Protein AF-X1SE37-F1 (afdb_monomer)

Secondary structure (DSSP, 8-state):
--HHHHHHHHHHHHHHHHHHHHTT--TTTHHHHHHHHHHHHHHHHHHHHHHHHHHHHHHHTTS------HHHHHHHHHHHHHHHTT-S--HHHHHHHHHHHHHHHHHHHHHHH--HHHHHHHHHHHHHHHHHHHHHHHHHHHHHHHHHHHHHHHHHHHHGGG-HHHHHHHHHHSTTTS-TTTHHHHHHHHHHHHTS---HHHHHHHHHHHH-GGGHHHHHHHHHHHT-

Mean predicted aligned error: 16.14 Å

Structure (mmCIF, N/CA/C/O backbone):
data_AF-X1SE37-F1
#
_entry.id   AF-X1SE37-F1
#
loop_
_atom_site.group_PDB
_atom_site.id
_atom_site.type_symbol
_atom_site.label_atom_id
_atom_site.label_alt_id
_atom_site.label_comp_id
_atom_site.label_asym_id
_atom_site.label_entity_id
_atom_site.label_seq_id
_atom_site.pdbx_PDB_ins_code
_atom_site.Cartn_x
_atom_site.Cartn_y
_atom_site.Cartn_z
_atom_site.occupancy
_atom_site.B_iso_or_equiv
_atom_site.auth_seq_id
_atom_site.auth_comp_id
_atom_site.auth_asym_id
_atom_site.auth_atom_id
_atom_site.pdbx_PDB_model_num
ATOM 1 N N . MET A 1 1 ? -24.150 7.051 52.494 1.00 57.19 1 MET A N 1
ATOM 2 C CA . MET A 1 1 ? -22.822 7.708 52.444 1.00 57.19 1 MET A CA 1
ATOM 3 C C . MET A 1 1 ? -22.196 7.607 53.819 1.00 57.19 1 MET A C 1
ATOM 5 O O . MET A 1 1 ? -22.865 7.946 54.786 1.00 57.19 1 MET A O 1
ATOM 9 N N . ASN A 1 2 ? -20.966 7.096 53.910 1.00 67.06 2 ASN A N 1
ATOM 10 C CA . ASN A 1 2 ? -20.279 6.906 55.187 1.00 67.06 2 ASN A CA 1
ATOM 11 C C . ASN A 1 2 ? -20.042 8.269 55.846 1.00 67.06 2 ASN A C 1
ATOM 13 O O . ASN A 1 2 ? -19.226 9.060 55.376 1.00 67.06 2 ASN A O 1
ATOM 17 N N . THR A 1 3 ? -20.755 8.521 56.942 1.00 74.50 3 THR A N 1
ATOM 18 C CA . THR A 1 3 ? -20.602 9.699 57.799 1.00 74.50 3 THR A CA 1
ATOM 19 C C . THR A 1 3 ? -19.143 10.016 58.166 1.00 74.50 3 THR A C 1
ATOM 21 O O . THR A 1 3 ? -18.810 11.198 58.102 1.00 74.50 3 THR A O 1
ATOM 24 N N . PRO A 1 4 ? -18.228 9.047 58.420 1.00 69.62 4 PRO A N 1
ATOM 25 C CA . PRO A 1 4 ? -16.823 9.373 58.694 1.00 69.62 4 PRO A CA 1
ATOM 26 C C . PRO A 1 4 ? -16.050 9.920 57.483 1.00 69.62 4 PRO A C 1
ATOM 28 O O . PRO A 1 4 ? -15.091 10.664 57.652 1.00 69.62 4 PRO A O 1
ATOM 31 N N . LEU A 1 5 ? -16.455 9.577 56.256 1.00 65.19 5 LEU A N 1
ATOM 32 C CA . LEU A 1 5 ? -15.767 10.015 55.037 1.00 65.19 5 LEU A CA 1
ATOM 33 C C . LEU A 1 5 ? -16.175 11.444 54.653 1.00 65.19 5 LEU A C 1
ATOM 35 O O . LEU A 1 5 ? -15.369 12.216 54.145 1.00 65.19 5 LEU A O 1
ATOM 39 N N . VAL A 1 6 ? -17.423 11.818 54.949 1.00 77.12 6 VAL A N 1
ATOM 40 C CA . VAL A 1 6 ? -17.919 13.189 54.765 1.00 77.12 6 VAL A CA 1
ATOM 41 C C . VAL A 1 6 ? -17.299 14.130 55.798 1.00 77.12 6 VAL A C 1
ATOM 43 O O . VAL A 1 6 ? -16.889 15.234 55.442 1.00 77.12 6 VAL A O 1
ATOM 46 N N . THR A 1 7 ? -17.160 13.696 57.055 1.00 71.88 7 THR A N 1
ATOM 47 C CA . THR A 1 7 ? -16.515 14.514 58.092 1.00 71.88 7 THR A CA 1
ATOM 48 C C . THR A 1 7 ? -15.020 14.698 57.829 1.00 71.88 7 THR A C 1
ATOM 50 O O . THR A 1 7 ? -14.525 15.810 58.005 1.00 71.88 7 THR A O 1
ATOM 53 N N . SER A 1 8 ? -14.309 13.682 57.320 1.00 67.56 8 SER A N 1
ATOM 54 C CA . SER A 1 8 ? -12.894 13.822 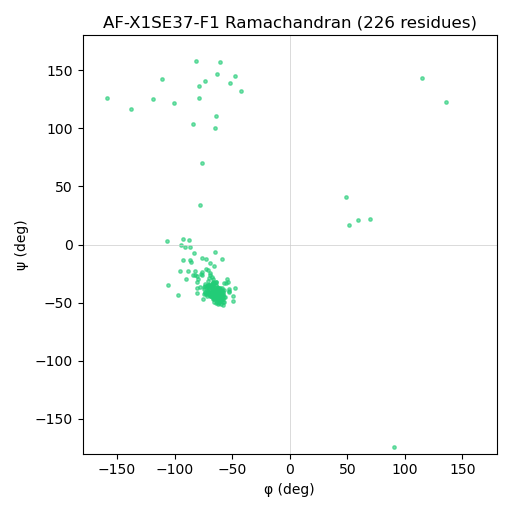56.940 1.00 67.56 8 SER A CA 1
ATOM 55 C C . SER A 1 8 ? -12.689 14.759 55.746 1.00 67.56 8 SER A C 1
ATOM 57 O O . SER A 1 8 ? -11.742 15.543 55.737 1.00 67.56 8 SER A O 1
ATOM 59 N N . LEU A 1 9 ? -13.587 14.720 54.754 1.00 76.25 9 LEU A N 1
ATOM 60 C CA . LEU A 1 9 ? -13.542 15.620 53.597 1.00 76.25 9 LEU A CA 1
ATOM 61 C C . LEU A 1 9 ? -13.794 17.071 54.010 1.00 76.25 9 LEU A C 1
ATOM 63 O O . LEU A 1 9 ? -13.062 17.956 53.580 1.00 76.25 9 LEU A O 1
ATOM 67 N N . MET A 1 10 ? -14.772 17.306 54.888 1.00 77.62 10 MET A N 1
ATOM 68 C CA . MET A 1 10 ? -15.083 18.644 55.400 1.00 77.62 10 MET A CA 1
ATOM 69 C C . MET A 1 10 ? -13.958 19.211 56.273 1.00 77.62 10 MET A C 1
ATOM 71 O O . MET A 1 10 ? -13.615 20.382 56.129 1.00 77.62 10 MET A O 1
ATOM 75 N N . LEU A 1 11 ? -13.327 18.386 57.117 1.00 74.38 11 LEU A N 1
ATOM 76 C CA . LEU A 1 11 ? -12.141 18.778 57.890 1.00 74.38 11 LEU A CA 1
ATOM 77 C C . LEU A 1 11 ? -10.938 19.089 56.986 1.00 74.38 11 LEU A C 1
ATOM 79 O O . LEU A 1 11 ? -10.235 20.068 57.227 1.00 74.38 11 LEU A O 1
ATOM 83 N N . GLY A 1 12 ? -10.729 18.309 55.920 1.00 69.38 12 GLY A N 1
ATOM 84 C CA . GLY A 1 12 ? -9.676 18.565 54.934 1.00 69.38 12 GLY A CA 1
ATOM 85 C C . GLY A 1 12 ? -9.891 19.865 54.154 1.00 69.38 12 GLY A C 1
ATOM 86 O O . GLY A 1 12 ? -8.957 20.643 53.970 1.00 69.38 12 GLY A O 1
ATOM 87 N N . LEU A 1 13 ? -11.134 20.143 53.753 1.00 77.12 13 LEU A N 1
ATOM 88 C CA . LEU A 1 13 ? -11.504 21.363 53.030 1.00 77.12 13 LEU A CA 1
ATOM 89 C C . LEU A 1 13 ? -11.403 22.601 53.934 1.00 77.12 13 LEU A C 1
ATOM 91 O O . LEU A 1 13 ? -10.861 23.625 53.519 1.00 77.12 13 LEU A O 1
ATOM 95 N N . ALA A 1 14 ? -11.831 22.482 55.194 1.00 75.00 14 ALA A N 1
ATOM 96 C CA . ALA A 1 14 ? -11.658 23.522 56.203 1.00 75.00 14 ALA A CA 1
ATOM 97 C C . ALA A 1 14 ? -10.171 23.809 56.472 1.00 75.00 14 ALA A C 1
ATOM 99 O O . ALA A 1 14 ? -9.772 24.971 56.471 1.00 75.00 14 ALA A O 1
ATOM 100 N N . GLY A 1 15 ? -9.337 22.771 56.615 1.00 72.75 15 GLY A N 1
ATOM 101 C CA . GLY A 1 15 ? -7.888 22.913 56.785 1.00 72.75 15 GLY A CA 1
ATOM 102 C C . GLY A 1 15 ? -7.204 23.579 55.587 1.00 72.75 15 GLY A C 1
ATOM 103 O O . GLY A 1 15 ? -6.348 24.440 55.770 1.00 72.75 15 GLY A O 1
ATOM 104 N N . PHE A 1 16 ? -7.629 23.253 54.364 1.00 69.50 16 PHE A N 1
ATOM 105 C CA . PHE A 1 16 ? -7.108 23.863 53.137 1.00 69.50 16 PHE A CA 1
ATOM 106 C C . PHE A 1 16 ? -7.453 25.356 53.020 1.00 69.50 16 PHE A C 1
ATOM 108 O O . PHE A 1 16 ? -6.614 26.161 52.610 1.00 69.50 16 PHE A O 1
ATOM 115 N N . ILE A 1 17 ? -8.667 25.749 53.419 1.00 73.06 17 ILE A N 1
ATOM 116 C CA . ILE A 1 17 ? -9.089 27.158 53.456 1.00 73.06 17 ILE A CA 1
ATOM 117 C C . ILE A 1 17 ? -8.310 27.924 54.532 1.00 73.06 17 ILE A C 1
ATOM 119 O O . ILE A 1 17 ? -7.828 29.025 54.269 1.00 73.06 17 ILE A O 1
ATOM 123 N N . LEU A 1 18 ? -8.134 27.331 55.716 1.00 72.06 18 LEU A N 1
ATOM 124 C CA . LEU A 1 18 ? -7.384 27.927 56.825 1.00 72.06 18 LEU A CA 1
ATOM 125 C C . LEU A 1 18 ? -5.903 28.117 56.463 1.00 72.06 18 LEU A C 1
ATOM 127 O O . LEU A 1 18 ? -5.333 29.171 56.733 1.00 72.06 18 LEU A O 1
ATOM 131 N N . PHE A 1 19 ? -5.306 27.144 55.768 1.00 66.94 19 PHE A N 1
ATOM 132 C CA . PHE A 1 19 ? -3.946 27.241 55.240 1.00 66.94 19 PHE A CA 1
ATOM 133 C C . PHE A 1 19 ? -3.820 28.369 54.201 1.00 66.94 19 PHE A C 1
ATOM 135 O O . PHE A 1 19 ? -2.915 29.195 54.294 1.00 66.94 19 PHE A O 1
ATOM 142 N N . ASN A 1 20 ? -4.764 28.483 53.260 1.00 61.44 20 ASN A N 1
ATOM 143 C CA . ASN A 1 20 ? -4.775 29.588 52.291 1.00 61.44 20 ASN A CA 1
ATOM 144 C C . ASN A 1 20 ? -4.951 30.967 52.952 1.00 61.44 20 ASN A C 1
ATOM 146 O O . ASN A 1 20 ? -4.338 31.941 52.514 1.00 61.44 20 ASN A O 1
ATOM 150 N N . ALA A 1 21 ? -5.758 31.053 54.014 1.00 62.50 21 ALA A N 1
ATOM 151 C CA . ALA A 1 21 ? -5.992 32.290 54.754 1.00 62.50 21 ALA A CA 1
ATOM 152 C C . ALA A 1 21 ? -4.771 32.720 55.588 1.00 62.50 21 ALA A C 1
ATOM 154 O O . ALA A 1 21 ? -4.421 33.897 55.576 1.00 62.50 21 ALA A O 1
ATOM 155 N N . ILE A 1 22 ? -4.098 31.779 56.264 1.00 58.84 22 ILE A N 1
ATOM 156 C CA . ILE A 1 22 ? -2.906 32.052 57.090 1.00 58.84 22 ILE A CA 1
ATOM 157 C C . ILE A 1 22 ? -1.715 32.482 56.230 1.00 58.84 22 ILE A C 1
ATOM 159 O O . ILE A 1 22 ? -0.993 33.404 56.599 1.00 58.84 22 ILE A O 1
ATOM 163 N N . PHE A 1 23 ? -1.509 31.841 55.077 1.00 55.25 23 PHE A N 1
ATOM 164 C CA . PHE A 1 23 ? -0.363 32.138 54.213 1.00 55.25 23 PHE A CA 1
ATOM 165 C C . PHE A 1 23 ? -0.612 33.288 53.221 1.00 55.25 23 PHE A C 1
ATOM 167 O O . PHE A 1 23 ? 0.296 33.651 52.477 1.00 55.25 23 PHE A O 1
ATOM 174 N N . GLY A 1 24 ? -1.815 33.881 53.196 1.00 51.56 24 GLY A N 1
ATOM 175 C CA . GLY A 1 24 ? -2.131 35.047 52.358 1.00 51.56 24 GLY A CA 1
ATOM 176 C C . GLY A 1 24 ? -1.950 34.817 50.851 1.00 51.56 24 GLY A C 1
ATOM 177 O O . GLY A 1 24 ? -1.778 35.772 50.091 1.00 51.56 24 GLY A O 1
ATOM 178 N N . VAL A 1 25 ? -1.961 33.559 50.398 1.00 54.94 25 VAL A N 1
ATOM 179 C CA . VAL A 1 25 ? -1.641 33.199 49.013 1.00 54.94 25 VAL A CA 1
ATOM 180 C C . VAL A 1 25 ? -2.890 33.348 48.146 1.00 54.94 25 VAL A C 1
ATOM 182 O O . VAL A 1 25 ? -3.784 32.505 48.141 1.00 54.94 25 VAL A O 1
ATOM 185 N N . LYS A 1 26 ? -2.954 34.421 47.349 1.00 55.59 26 LYS A N 1
ATOM 186 C CA . LYS A 1 26 ? -3.988 34.611 46.316 1.00 55.59 26 LYS A CA 1
ATOM 187 C C . LYS A 1 26 ? -3.696 33.748 45.082 1.00 55.59 26 LYS A C 1
ATOM 189 O O . LYS A 1 26 ? -3.351 34.262 44.019 1.00 55.59 26 LYS A O 1
ATOM 194 N N . PHE A 1 27 ? -3.854 32.432 45.221 1.00 50.66 27 PHE A N 1
ATOM 195 C CA . PHE A 1 27 ? -3.510 31.433 44.195 1.00 50.66 27 PHE A CA 1
ATOM 196 C C . PHE A 1 27 ? -4.181 31.685 42.828 1.00 50.66 27 PHE A C 1
ATOM 198 O O . PHE A 1 27 ? -3.613 31.376 41.785 1.00 50.66 27 PHE A O 1
ATOM 205 N N . PHE A 1 28 ? -5.370 32.296 42.815 1.00 52.47 28 PHE A N 1
ATOM 206 C CA . PHE A 1 28 ? -6.166 32.489 41.597 1.00 52.47 28 PHE A CA 1
ATOM 207 C C . PHE A 1 28 ? -5.952 33.822 40.860 1.00 52.47 28 PHE A C 1
ATOM 209 O O . PHE A 1 28 ? -6.362 33.929 39.709 1.00 52.47 28 PHE A O 1
ATOM 216 N N . GLN A 1 29 ? -5.304 34.828 41.462 1.00 53.28 29 GLN A N 1
ATOM 217 C CA . GLN A 1 29 ? -5.111 36.134 40.802 1.00 53.28 29 GLN A CA 1
ATOM 218 C C . GLN A 1 29 ? -3.808 36.217 39.986 1.00 53.28 29 GLN A C 1
ATOM 220 O O . GLN A 1 29 ? -3.779 36.897 38.966 1.00 53.28 29 GLN A O 1
ATOM 225 N N . GLY A 1 30 ? -2.754 35.490 40.378 1.00 48.50 30 GLY A N 1
ATOM 226 C CA . GLY A 1 30 ? -1.475 35.470 39.648 1.00 48.50 30 GLY A CA 1
ATOM 227 C C . GLY A 1 30 ? -1.436 34.524 38.440 1.00 48.50 30 GLY A C 1
ATOM 228 O O . GLY A 1 30 ? -0.648 34.724 37.521 1.00 48.50 30 GLY A O 1
ATOM 229 N N . LEU A 1 31 ? -2.303 33.510 38.409 1.00 50.44 31 LEU A N 1
ATOM 230 C CA . LEU A 1 31 ? -2.245 32.437 37.408 1.00 50.44 31 LEU A CA 1
ATOM 231 C C . LEU A 1 31 ? -2.858 32.849 36.055 1.00 50.44 31 LEU A C 1
ATOM 233 O O . LEU A 1 31 ? -2.405 32.395 35.009 1.00 50.44 31 LEU A O 1
ATOM 237 N N . GLY A 1 32 ? -3.846 33.752 36.064 1.00 51.47 32 GLY A N 1
ATOM 238 C CA . GLY A 1 32 ? -4.505 34.239 34.846 1.00 51.47 32 GLY A CA 1
ATOM 239 C C . GLY A 1 32 ? -3.647 35.201 34.017 1.00 51.47 32 GLY A C 1
ATOM 240 O O . GLY A 1 32 ? -3.605 35.081 32.796 1.00 51.47 32 GLY A O 1
ATOM 241 N N . GLY A 1 33 ? -2.925 36.119 34.671 1.00 57.00 33 GLY A N 1
ATOM 242 C CA . GLY A 1 33 ? -2.054 37.087 33.989 1.00 57.00 33 GLY A CA 1
ATOM 243 C C . GLY A 1 33 ? -0.806 36.441 33.383 1.00 57.00 33 GLY A C 1
ATOM 244 O O . GLY A 1 33 ? -0.472 36.703 32.232 1.00 57.00 33 GLY A O 1
ATOM 245 N N . TYR A 1 34 ? -0.188 35.506 34.112 1.00 54.66 34 TYR A N 1
ATOM 246 C CA . TYR A 1 34 ? 1.006 34.793 33.651 1.00 54.66 34 TYR A CA 1
ATOM 247 C C . TYR A 1 34 ? 0.728 33.880 32.443 1.00 54.66 34 TYR A C 1
ATOM 249 O O . TYR A 1 34 ? 1.600 33.668 31.605 1.00 54.66 34 TYR A O 1
ATOM 257 N N . LEU A 1 35 ? -0.496 33.351 32.319 1.00 53.72 35 LEU A N 1
ATOM 258 C CA . LEU A 1 35 ? -0.899 32.555 31.157 1.00 53.72 35 LEU A CA 1
ATOM 259 C C . LEU A 1 35 ? -1.126 33.408 29.904 1.00 53.72 35 LEU A C 1
ATOM 261 O O . LEU A 1 35 ? -0.799 32.952 28.812 1.00 53.72 35 LEU A O 1
ATOM 265 N N . LEU A 1 36 ? -1.647 34.630 30.041 1.00 56.88 36 LEU A N 1
ATOM 266 C CA . LEU A 1 36 ? -1.883 35.521 28.900 1.00 56.88 36 LEU A CA 1
ATOM 267 C C . LEU A 1 36 ? -0.574 36.094 28.336 1.00 56.88 36 LEU A C 1
ATOM 269 O O . LEU A 1 36 ? -0.375 36.045 27.124 1.00 56.88 36 LEU A O 1
ATOM 273 N N . GLU A 1 37 ? 0.366 36.512 29.190 1.00 61.41 37 GLU A N 1
ATOM 274 C CA . GLU A 1 37 ? 1.679 37.002 28.731 1.00 61.41 37 GLU A CA 1
ATOM 275 C C . GLU A 1 37 ? 2.506 35.918 28.022 1.00 61.41 37 GLU A C 1
ATOM 277 O O . GLU A 1 37 ? 3.187 36.197 27.034 1.00 61.41 37 GLU A O 1
ATOM 282 N N . GLN A 1 38 ? 2.408 34.659 28.462 1.00 57.53 38 GLN A N 1
ATOM 283 C CA . GLN A 1 38 ? 3.089 33.546 27.794 1.00 57.53 38 GLN A CA 1
ATOM 284 C C . GLN A 1 38 ? 2.473 33.213 26.426 1.00 57.53 38 GLN A C 1
ATOM 286 O O . GLN A 1 38 ? 3.183 32.759 25.528 1.00 57.53 38 GLN A O 1
ATOM 291 N N . VAL A 1 39 ? 1.172 33.455 26.230 1.00 56.69 39 VAL A N 1
ATOM 292 C CA . VAL A 1 39 ? 0.487 33.229 24.945 1.00 56.69 39 VAL A CA 1
ATOM 293 C C . VAL A 1 39 ? 0.864 34.299 23.922 1.00 56.69 39 VAL A C 1
ATOM 295 O O . VAL A 1 39 ? 1.163 33.950 22.777 1.00 56.69 39 VAL A O 1
AT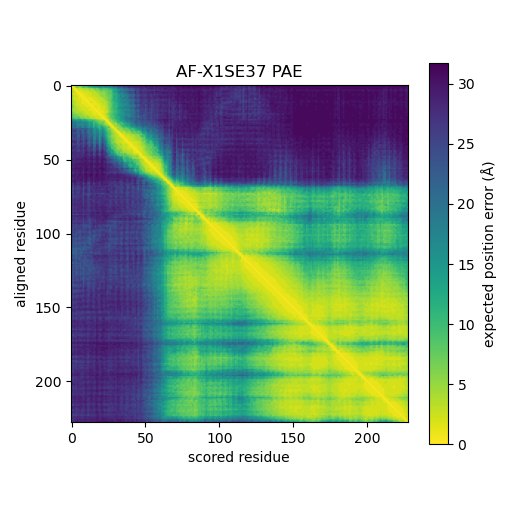OM 298 N N . ASP A 1 40 ? 0.938 35.567 24.329 1.00 55.75 40 ASP A N 1
ATOM 299 C CA . ASP A 1 40 ? 1.299 36.666 23.425 1.00 55.75 40 ASP A CA 1
ATOM 300 C C . ASP A 1 40 ? 2.785 36.622 23.031 1.00 55.75 40 ASP A C 1
ATOM 302 O O . ASP A 1 40 ? 3.125 36.766 21.851 1.00 55.75 40 ASP A O 1
ATOM 306 N N . MET A 1 41 ? 3.676 36.284 23.972 1.00 58.41 41 MET A N 1
ATOM 307 C CA . MET A 1 41 ? 5.103 36.102 23.678 1.00 58.41 41 MET A CA 1
ATOM 308 C C . MET A 1 41 ? 5.355 34.884 22.765 1.00 58.41 41 MET A C 1
ATOM 310 O O . MET A 1 41 ? 6.238 34.921 21.902 1.00 58.41 41 MET A O 1
ATOM 314 N N . LEU A 1 42 ? 4.546 33.821 22.879 1.00 54.25 42 LEU A N 1
ATOM 315 C CA . LEU A 1 42 ? 4.570 32.677 21.957 1.00 54.25 42 LEU A CA 1
ATOM 316 C C . LEU A 1 42 ? 3.991 33.021 20.577 1.00 54.25 42 LEU A C 1
ATOM 318 O O . LEU A 1 42 ? 4.509 32.531 19.571 1.00 54.25 42 LEU A O 1
ATOM 322 N N . ALA A 1 43 ? 2.959 33.863 20.500 1.00 50.66 43 ALA A N 1
ATOM 323 C CA . ALA A 1 43 ? 2.324 34.260 19.246 1.00 50.66 43 ALA A CA 1
ATOM 324 C C . ALA A 1 43 ? 3.268 35.089 18.356 1.00 50.66 43 ALA A C 1
ATOM 326 O O . ALA A 1 43 ? 3.405 34.796 17.162 1.00 50.66 43 ALA A O 1
ATOM 327 N N . GLU A 1 44 ? 3.998 36.052 18.927 1.00 54.75 44 GLU A N 1
ATOM 328 C CA . GLU A 1 44 ? 4.984 36.842 18.176 1.00 54.75 44 GLU A CA 1
ATOM 329 C C . GLU A 1 44 ? 6.210 36.019 17.750 1.00 54.75 44 GLU A C 1
ATOM 331 O O . GLU A 1 44 ? 6.721 36.190 16.633 1.00 54.75 44 GLU A O 1
ATOM 336 N N . HIS A 1 45 ? 6.647 35.060 18.577 1.00 55.78 45 HIS A N 1
ATOM 337 C CA . HIS A 1 45 ? 7.730 34.143 18.212 1.00 55.78 45 HIS A CA 1
ATOM 338 C C . HIS A 1 45 ? 7.299 33.142 17.120 1.00 55.78 45 HIS A C 1
ATOM 340 O O . HIS A 1 45 ? 8.081 32.822 16.221 1.00 55.78 45 HIS A O 1
ATOM 346 N N . LEU A 1 46 ? 6.035 32.699 17.123 1.00 49.22 46 LEU A N 1
ATOM 347 C CA . LEU A 1 46 ? 5.456 31.827 16.092 1.00 49.22 46 LEU A CA 1
ATOM 348 C C . LEU A 1 46 ? 5.243 32.550 14.753 1.00 49.22 46 LEU A C 1
ATOM 350 O O . LEU A 1 46 ? 5.440 31.941 13.696 1.00 49.22 46 LEU A O 1
ATOM 354 N N . GLY A 1 47 ? 4.895 33.839 14.780 1.00 46.22 47 GLY A N 1
ATOM 355 C CA . GLY A 1 47 ? 4.674 34.659 13.586 1.00 46.22 47 GLY A CA 1
ATOM 356 C C . GLY A 1 47 ? 5.935 34.837 12.737 1.00 46.22 47 GLY A C 1
ATOM 357 O O . GLY A 1 47 ? 5.929 34.535 11.542 1.00 46.22 47 GLY A O 1
ATOM 358 N N . ARG A 1 48 ? 7.059 35.238 13.348 1.00 49.75 48 ARG A N 1
ATOM 359 C CA . ARG A 1 48 ? 8.323 35.473 12.616 1.00 49.75 48 ARG A CA 1
ATOM 360 C C . ARG A 1 48 ? 9.057 34.180 12.233 1.00 49.75 48 ARG A C 1
ATOM 362 O O . ARG A 1 48 ? 9.789 34.154 11.243 1.00 49.75 48 ARG A O 1
ATOM 369 N N . TYR A 1 49 ? 8.812 33.079 12.946 1.00 52.47 49 TYR A N 1
ATOM 370 C CA . TYR A 1 49 ? 9.355 31.759 12.609 1.00 52.47 49 TYR A CA 1
ATOM 371 C C . TYR A 1 49 ? 8.619 31.097 11.422 1.00 52.47 49 TYR A C 1
ATOM 373 O O . TYR A 1 49 ? 9.211 30.316 10.669 1.00 52.47 49 TYR A O 1
ATOM 381 N N . ASN A 1 50 ? 7.344 31.439 11.195 1.00 46.62 50 ASN A N 1
ATOM 382 C CA . ASN A 1 50 ? 6.517 30.850 10.137 1.00 46.62 50 ASN A CA 1
ATOM 383 C C . ASN A 1 50 ? 6.869 31.323 8.721 1.00 46.62 50 ASN A C 1
ATOM 385 O O . ASN A 1 50 ? 6.792 30.513 7.796 1.00 46.62 50 ASN A O 1
ATOM 389 N N . THR A 1 51 ? 7.294 32.576 8.548 1.00 51.16 51 THR A N 1
ATOM 390 C CA . THR A 1 51 ? 7.615 33.161 7.232 1.00 51.16 51 THR A CA 1
ATOM 391 C C . THR A 1 51 ? 8.948 32.639 6.693 1.00 51.16 51 THR A C 1
ATOM 393 O O . THR A 1 51 ? 9.049 32.269 5.524 1.00 51.16 51 THR A O 1
ATOM 396 N N . LYS A 1 52 ? 9.947 32.461 7.570 1.00 55.25 52 LYS A N 1
ATOM 397 C CA . LYS A 1 52 ? 11.220 31.804 7.223 1.00 55.25 52 LYS A CA 1
ATOM 398 C C . LYS A 1 52 ? 11.011 30.313 6.900 1.00 55.25 52 LYS A C 1
ATOM 400 O O . LYS A 1 52 ? 11.541 29.811 5.915 1.00 55.25 52 LYS A O 1
ATOM 405 N N . ARG A 1 53 ? 10.113 29.639 7.637 1.00 50.28 53 ARG A N 1
ATOM 406 C CA . ARG A 1 53 ? 9.647 28.265 7.348 1.00 50.28 53 ARG A CA 1
ATOM 407 C C . ARG A 1 53 ? 8.700 28.135 6.151 1.00 50.28 53 ARG A C 1
ATOM 409 O O . ARG A 1 53 ? 8.405 27.009 5.761 1.00 50.28 53 ARG A O 1
ATOM 416 N N . TYR A 1 54 ? 8.153 29.220 5.610 1.00 53.22 54 TYR A N 1
ATOM 417 C CA . TYR A 1 54 ? 7.292 29.186 4.421 1.00 53.22 54 TYR A CA 1
ATOM 418 C C . TYR A 1 54 ? 8.135 29.100 3.141 1.00 53.22 54 TYR A C 1
ATOM 420 O O . TYR A 1 54 ? 7.875 28.274 2.271 1.00 53.22 54 TYR A O 1
ATOM 428 N N . VAL A 1 55 ? 9.233 29.856 3.089 1.00 54.41 55 VAL A N 1
ATOM 429 C CA . VAL A 1 55 ? 10.207 29.794 1.988 1.00 54.41 55 VAL A CA 1
ATOM 430 C C . VAL A 1 55 ? 10.979 28.464 1.998 1.00 54.41 55 VAL A C 1
ATOM 432 O O . VAL A 1 55 ? 11.208 27.871 0.944 1.00 54.41 55 VAL A O 1
ATOM 435 N N . ASP A 1 56 ? 11.267 27.914 3.183 1.00 56.09 56 ASP A N 1
ATOM 436 C CA . ASP A 1 56 ? 11.783 26.542 3.319 1.00 56.09 56 ASP A CA 1
ATOM 437 C C . ASP A 1 56 ? 10.720 25.455 3.041 1.00 56.09 56 ASP A C 1
ATOM 439 O O . ASP A 1 56 ? 11.079 24.323 2.715 1.00 56.09 56 ASP A O 1
ATOM 443 N N . ARG A 1 57 ? 9.417 25.774 3.137 1.00 48.88 57 ARG A N 1
ATOM 444 C CA . ARG A 1 57 ? 8.293 24.857 2.843 1.00 48.88 57 ARG A CA 1
ATOM 445 C C . ARG A 1 57 ? 8.204 24.540 1.353 1.00 48.88 57 ARG A C 1
ATOM 447 O O . ARG A 1 57 ? 8.109 23.369 1.016 1.00 48.88 57 ARG A O 1
ATOM 454 N N . VAL A 1 58 ? 8.349 25.545 0.487 1.00 53.75 58 VAL A N 1
ATOM 455 C CA . VAL A 1 58 ? 8.348 25.365 -0.979 1.00 53.75 58 VAL A CA 1
ATOM 456 C C . VAL A 1 58 ? 9.552 24.530 -1.444 1.00 53.75 58 VAL A C 1
ATOM 458 O O . VAL A 1 58 ? 9.441 23.718 -2.355 1.00 53.75 58 VAL A O 1
ATOM 461 N N . LYS A 1 59 ? 10.710 24.641 -0.773 1.00 51.38 59 LYS A N 1
ATOM 462 C CA . LYS A 1 59 ? 11.890 23.804 -1.074 1.00 51.38 59 LYS A CA 1
ATOM 463 C C . LYS A 1 59 ? 11.789 22.370 -0.528 1.00 51.38 59 LYS A C 1
ATOM 465 O O . LYS A 1 59 ? 12.428 21.470 -1.071 1.00 51.38 59 LYS A O 1
ATOM 470 N N . ARG A 1 60 ? 10.997 22.139 0.529 1.00 49.88 60 ARG A N 1
ATOM 471 C CA . ARG A 1 60 ? 10.795 20.824 1.176 1.00 49.88 60 ARG A CA 1
ATOM 472 C C . ARG A 1 60 ? 9.638 19.998 0.622 1.00 49.88 60 ARG A C 1
ATOM 474 O O . ARG A 1 60 ? 9.493 18.852 1.036 1.00 49.88 60 ARG A O 1
ATOM 481 N N . GLU A 1 61 ? 8.876 20.500 -0.345 1.00 46.50 61 GLU A N 1
ATOM 482 C CA . GLU A 1 61 ? 7.870 19.698 -1.061 1.00 46.50 61 GLU A CA 1
ATOM 483 C C . GLU A 1 61 ? 8.463 18.466 -1.769 1.00 46.50 61 GLU A C 1
ATOM 485 O O . GLU A 1 61 ? 7.721 17.556 -2.125 1.00 46.50 61 GLU A O 1
ATOM 490 N N . ARG A 1 62 ? 9.797 18.360 -1.905 1.00 47.88 62 ARG A N 1
ATOM 491 C CA . ARG A 1 62 ? 10.423 17.132 -2.413 1.00 47.88 62 ARG A CA 1
ATOM 492 C C . ARG A 1 62 ? 10.457 15.963 -1.432 1.00 47.88 62 ARG A C 1
ATOM 494 O O . ARG A 1 62 ? 10.315 14.847 -1.906 1.00 47.88 62 ARG A O 1
ATOM 501 N N . ILE A 1 63 ? 10.655 16.136 -0.123 1.00 53.84 63 ILE A N 1
ATOM 502 C CA . ILE A 1 63 ? 10.742 15.002 0.821 1.00 53.84 63 ILE A CA 1
ATOM 503 C C . ILE A 1 63 ? 10.430 15.506 2.247 1.00 53.84 63 ILE A C 1
ATOM 505 O O . ILE A 1 63 ? 11.099 16.420 2.720 1.00 53.84 63 ILE A O 1
ATOM 509 N N . VAL A 1 64 ? 9.460 14.869 2.931 1.00 44.19 64 VAL A N 1
ATOM 510 C CA . VAL A 1 64 ? 9.268 14.688 4.401 1.00 44.19 64 VAL A CA 1
ATOM 511 C C . VAL A 1 64 ? 7.813 14.926 4.866 1.00 44.19 64 VAL A C 1
ATOM 513 O O . VAL A 1 64 ? 7.226 15.990 4.694 1.00 44.19 64 VAL A O 1
ATOM 516 N N . LYS A 1 65 ? 7.267 13.874 5.501 1.00 59.16 65 LYS A N 1
ATOM 517 C CA . LYS A 1 65 ? 5.907 13.675 6.038 1.00 59.16 65 LYS A CA 1
ATOM 518 C C . LYS A 1 65 ? 5.321 14.889 6.789 1.00 59.16 65 LYS A C 1
ATOM 520 O O . LYS A 1 65 ? 5.936 15.440 7.700 1.00 59.16 65 LYS A O 1
ATOM 525 N N . ARG A 1 66 ? 4.075 15.222 6.427 1.00 51.19 66 ARG A N 1
ATOM 526 C CA . ARG A 1 66 ? 3.140 16.172 7.066 1.00 51.19 66 ARG A CA 1
ATOM 527 C C . ARG A 1 66 ? 3.068 15.927 8.589 1.00 51.19 66 ARG A C 1
ATOM 529 O O . ARG A 1 66 ? 3.097 14.776 9.014 1.00 51.19 66 ARG A O 1
ATOM 536 N N . LYS A 1 67 ? 2.913 16.967 9.426 1.00 53.56 67 LYS A N 1
ATOM 537 C CA . LYS A 1 67 ? 2.382 16.776 10.796 1.00 53.56 67 LYS A CA 1
ATOM 538 C C . LYS A 1 67 ? 0.939 16.285 10.634 1.00 53.56 67 LYS A C 1
ATOM 540 O O . LYS A 1 67 ? 0.061 17.068 10.287 1.00 53.56 67 LYS A O 1
ATOM 545 N N . GLU A 1 68 ? 0.728 14.981 10.765 1.00 56.66 68 GLU A N 1
ATOM 546 C CA . GLU A 1 68 ? -0.580 14.347 10.588 1.00 56.66 68 GLU A CA 1
ATOM 547 C C . GLU A 1 68 ? -1.426 14.550 11.857 1.00 56.66 68 GLU A C 1
ATOM 549 O O . GLU A 1 68 ? -0.993 14.223 12.961 1.00 56.66 68 GLU A O 1
ATOM 554 N N . ASN A 1 69 ? -2.640 15.093 11.704 1.00 74.19 69 ASN A N 1
ATOM 555 C CA . ASN A 1 69 ? -3.663 15.032 12.752 1.00 74.19 69 ASN A CA 1
ATOM 556 C C . ASN A 1 69 ? -3.997 13.563 13.069 1.00 74.19 69 ASN A C 1
ATOM 558 O O . ASN A 1 69 ? -3.823 12.695 12.215 1.00 74.19 69 ASN A O 1
ATOM 562 N N . ILE A 1 70 ? -4.532 13.280 14.262 1.00 71.81 70 ILE A N 1
ATOM 563 C CA . ILE A 1 70 ? -4.922 11.914 14.676 1.00 71.81 70 ILE A CA 1
ATOM 564 C C . ILE A 1 70 ? -5.841 11.261 13.627 1.00 71.81 70 ILE A C 1
ATOM 566 O O . ILE A 1 70 ? -5.630 10.109 13.256 1.00 71.81 70 ILE A O 1
ATOM 570 N N . TYR A 1 71 ? -6.771 12.035 13.061 1.00 69.88 71 TYR A N 1
ATOM 571 C CA . TYR A 1 71 ? -7.627 11.615 11.948 1.00 69.88 71 TYR A CA 1
ATOM 572 C C . TYR A 1 71 ? -6.847 11.259 10.678 1.00 69.88 71 TYR A C 1
ATOM 574 O O . TYR A 1 71 ? -7.121 10.244 10.054 1.00 69.88 71 TYR A O 1
ATOM 582 N N . ALA A 1 72 ? -5.832 12.045 10.311 1.00 72.81 72 ALA A N 1
ATOM 583 C CA . ALA A 1 72 ? -5.003 11.749 9.144 1.00 72.81 72 ALA A CA 1
ATOM 584 C C . ALA A 1 72 ? -4.172 10.471 9.349 1.00 72.81 72 ALA A C 1
ATOM 586 O O . ALA A 1 72 ? -4.008 9.691 8.416 1.00 72.81 72 ALA A O 1
ATOM 587 N N . LYS A 1 73 ? -3.703 10.226 10.578 1.00 76.62 73 LYS A N 1
ATOM 588 C CA . LYS A 1 73 ? -2.973 9.005 10.932 1.00 76.62 73 LYS A CA 1
ATOM 589 C C . LYS A 1 73 ? -3.872 7.765 10.869 1.00 76.62 73 LYS A C 1
ATOM 591 O O . LYS A 1 73 ? -3.438 6.736 10.358 1.00 76.62 73 LYS A O 1
ATOM 596 N N . TYR A 1 74 ? -5.109 7.870 11.362 1.00 76.75 74 TYR A N 1
ATOM 597 C CA . TYR A 1 74 ? -6.118 6.816 11.226 1.00 76.75 74 TYR A CA 1
ATOM 598 C C . TYR A 1 74 ? -6.449 6.555 9.754 1.00 76.75 74 TYR A C 1
ATOM 600 O O . TYR A 1 74 ? -6.327 5.421 9.303 1.00 76.75 74 TYR A O 1
ATOM 608 N N . ASN A 1 75 ? -6.758 7.602 8.986 1.00 76.12 75 ASN A N 1
ATOM 609 C CA . ASN A 1 75 ? -7.098 7.481 7.569 1.00 76.12 75 ASN A CA 1
ATOM 610 C C . ASN A 1 75 ? -5.983 6.808 6.773 1.00 76.12 75 ASN A C 1
ATOM 612 O O . ASN A 1 75 ? -6.242 5.873 6.031 1.00 76.12 75 ASN A O 1
ATOM 616 N N . ARG A 1 76 ? -4.730 7.205 7.004 1.00 78.38 76 ARG A N 1
ATOM 617 C CA . ARG A 1 76 ? -3.566 6.581 6.373 1.00 78.38 76 ARG A CA 1
ATOM 618 C C . ARG A 1 76 ? -3.402 5.109 6.756 1.00 78.38 76 ARG A C 1
ATOM 620 O O . ARG A 1 76 ? -2.997 4.303 5.924 1.00 78.38 76 ARG A O 1
ATOM 627 N N . MET A 1 77 ? -3.659 4.757 8.017 1.00 78.00 77 MET A N 1
ATOM 628 C CA . MET A 1 77 ? -3.612 3.364 8.470 1.00 78.00 77 MET A CA 1
ATOM 629 C C . MET A 1 77 ? -4.691 2.531 7.772 1.00 78.00 77 MET A C 1
ATOM 631 O O . MET A 1 77 ? -4.407 1.430 7.313 1.00 78.00 77 MET A O 1
ATOM 635 N N . VAL A 1 78 ? -5.904 3.073 7.670 1.00 73.50 78 VAL A N 1
ATOM 636 C CA . VAL A 1 78 ? -7.034 2.430 6.995 1.00 73.50 78 VAL A CA 1
ATOM 637 C C . VAL A 1 78 ? -6.786 2.299 5.494 1.00 73.50 78 VAL A C 1
ATOM 639 O O . VAL A 1 78 ? -6.969 1.217 4.956 1.00 73.50 78 VAL A O 1
ATOM 642 N N . GLU A 1 79 ? -6.311 3.347 4.821 1.00 73.50 79 GLU A N 1
ATOM 643 C CA . GLU A 1 79 ? -5.921 3.288 3.404 1.00 73.50 79 GLU A CA 1
ATOM 644 C C . GLU A 1 79 ? -4.837 2.241 3.162 1.00 73.50 79 GLU A C 1
ATOM 646 O O . GLU A 1 79 ? -4.943 1.469 2.215 1.00 73.50 79 GLU A O 1
ATOM 651 N N . GLY A 1 80 ? -3.824 2.182 4.034 1.00 69.69 80 GLY A N 1
ATOM 652 C CA . GLY A 1 80 ? -2.793 1.148 3.979 1.00 69.69 80 GLY A CA 1
ATOM 653 C C . GLY A 1 80 ? -3.396 -0.252 4.063 1.00 69.69 80 GLY A C 1
ATOM 654 O O . GLY A 1 80 ? -3.144 -1.073 3.193 1.00 69.69 80 GLY A O 1
ATOM 655 N N . LEU A 1 81 ? -4.274 -0.495 5.042 1.00 72.06 81 LEU A N 1
ATOM 656 C CA . LEU A 1 81 ? -4.976 -1.773 5.187 1.00 72.06 81 LEU A CA 1
ATOM 657 C C . LEU A 1 81 ? -5.825 -2.118 3.955 1.00 72.06 81 LEU A C 1
ATOM 659 O O . LEU A 1 81 ? -5.779 -3.245 3.476 1.00 72.06 81 LEU A O 1
ATOM 663 N N . ILE A 1 82 ? -6.590 -1.164 3.426 1.00 68.25 82 ILE A N 1
ATOM 664 C CA . ILE A 1 82 ? -7.428 -1.372 2.237 1.00 68.25 82 ILE A CA 1
ATOM 665 C C . ILE A 1 82 ? -6.571 -1.773 1.033 1.00 68.25 82 ILE A C 1
ATOM 667 O O . ILE A 1 82 ? -6.905 -2.735 0.341 1.00 68.25 82 ILE A O 1
ATOM 671 N N . LEU A 1 83 ? -5.466 -1.060 0.805 1.00 67.56 83 LEU A N 1
ATOM 672 C CA . LEU A 1 83 ? -4.559 -1.309 -0.313 1.00 67.56 83 LEU A CA 1
ATOM 673 C C . LEU A 1 83 ? -3.818 -2.640 -0.168 1.00 67.56 83 LEU A C 1
ATOM 675 O O . LEU A 1 83 ? -3.732 -3.390 -1.137 1.00 67.56 83 LEU A O 1
ATOM 679 N N . ASP A 1 84 ? -3.315 -2.951 1.026 1.00 70.12 84 ASP A N 1
ATOM 680 C CA . ASP A 1 84 ? -2.520 -4.159 1.266 1.00 70.12 84 ASP A CA 1
ATOM 681 C C . ASP A 1 84 ? -3.359 -5.435 1.132 1.00 70.12 84 ASP A C 1
ATOM 683 O O . ASP A 1 84 ? -2.886 -6.433 0.595 1.00 70.12 84 ASP A O 1
ATOM 687 N N . PHE A 1 85 ? -4.618 -5.401 1.576 1.00 64.62 85 PHE A N 1
ATOM 688 C CA . PHE A 1 85 ? -5.552 -6.523 1.430 1.00 64.62 85 PHE A CA 1
ATOM 689 C C 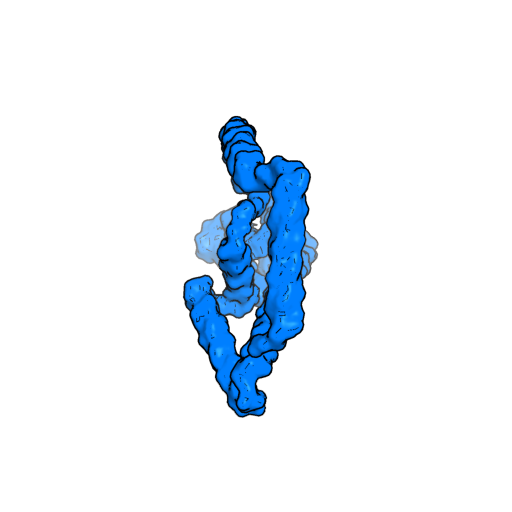. PHE A 1 85 ? -6.319 -6.508 0.099 1.00 64.62 85 PHE A C 1
ATOM 691 O O . PHE A 1 85 ? -7.187 -7.356 -0.107 1.00 64.62 85 PHE A O 1
ATOM 698 N N . ASN A 1 86 ? -6.023 -5.556 -0.796 1.00 62.75 86 ASN A N 1
ATOM 699 C CA . ASN A 1 86 ? -6.711 -5.366 -2.074 1.00 62.75 86 ASN A CA 1
ATOM 700 C C . ASN A 1 86 ? -8.249 -5.355 -1.927 1.00 62.75 86 ASN A C 1
ATOM 702 O O . ASN A 1 86 ? -8.982 -5.972 -2.704 1.00 62.75 86 ASN A O 1
ATOM 706 N N . MET A 1 87 ? -8.744 -4.701 -0.874 1.00 60.09 87 MET A N 1
ATOM 707 C CA . MET A 1 87 ? -10.172 -4.673 -0.568 1.00 60.09 87 MET A CA 1
ATOM 708 C C . MET A 1 87 ? -10.890 -3.661 -1.473 1.00 60.09 87 MET A C 1
ATOM 710 O O . MET A 1 87 ? -10.421 -2.531 -1.605 1.00 60.09 87 MET A O 1
ATOM 714 N N . PRO A 1 88 ? -12.065 -3.992 -2.038 1.00 52.69 88 PRO A N 1
ATOM 715 C CA . PRO A 1 88 ? -12.817 -3.102 -2.926 1.00 52.69 88 PRO A CA 1
ATOM 716 C C . PRO A 1 88 ? -13.586 -2.009 -2.156 1.00 52.69 88 PRO A C 1
ATOM 718 O O . PRO A 1 88 ? -14.693 -1.631 -2.536 1.00 52.69 88 PRO A O 1
ATOM 721 N N . PHE A 1 89 ? -13.042 -1.524 -1.038 1.00 54.44 89 PHE A N 1
ATOM 722 C CA . PHE A 1 89 ? -13.716 -0.585 -0.145 1.00 54.44 89 PHE A CA 1
ATOM 723 C C . PHE A 1 89 ? -13.062 0.789 -0.183 1.00 54.44 89 PHE A C 1
ATOM 725 O O . PHE A 1 89 ? -11.843 0.921 -0.225 1.00 54.44 89 PHE A O 1
ATOM 732 N N . THR A 1 90 ? -13.885 1.832 -0.109 1.00 63.09 90 THR A N 1
ATOM 733 C CA . THR A 1 90 ? -13.406 3.190 0.155 1.00 63.09 90 THR A CA 1
ATOM 734 C C . THR A 1 90 ? -13.189 3.391 1.653 1.00 63.09 90 THR A C 1
ATOM 736 O O . THR A 1 90 ? -13.794 2.714 2.488 1.00 63.09 90 THR A O 1
ATOM 739 N N . LEU A 1 91 ? -12.359 4.371 2.008 1.00 60.88 91 LEU A N 1
ATOM 740 C CA . LEU A 1 91 ? -12.100 4.781 3.394 1.00 60.88 91 LEU A CA 1
ATOM 741 C C . LEU A 1 91 ? -13.405 5.087 4.159 1.00 60.88 91 LEU A C 1
ATOM 743 O O . LEU A 1 91 ? -13.579 4.707 5.319 1.00 60.88 91 LEU A O 1
ATOM 747 N N . GLU A 1 92 ? -14.355 5.712 3.459 1.00 55.09 92 GLU A N 1
ATOM 748 C CA . GLU A 1 92 ? -15.687 6.048 3.968 1.00 55.09 92 GLU A CA 1
ATOM 749 C C . GLU A 1 92 ? -16.546 4.812 4.250 1.00 55.09 92 GLU A C 1
ATOM 751 O O . GLU A 1 92 ? -17.311 4.821 5.208 1.00 55.09 92 GLU A O 1
ATOM 756 N N . SER A 1 93 ? -16.390 3.738 3.470 1.00 58.91 93 SER A N 1
ATOM 757 C CA . SER A 1 93 ? -17.133 2.481 3.648 1.00 58.91 93 SER A CA 1
ATOM 758 C C . S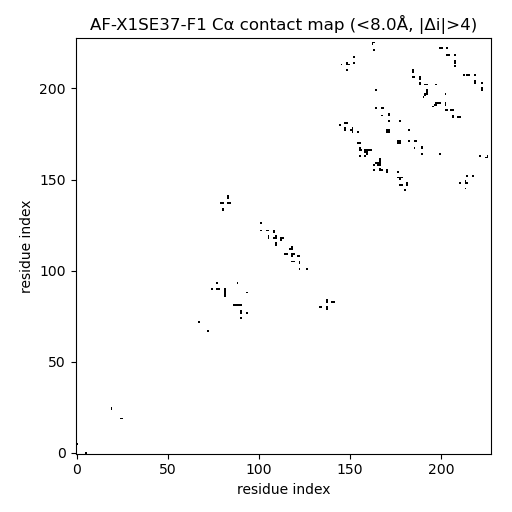ER A 1 93 ? -16.496 1.562 4.696 1.00 58.91 93 SER A C 1
ATOM 760 O O . SER A 1 93 ? -17.184 0.775 5.344 1.00 58.91 93 SER A O 1
ATOM 762 N N . PHE A 1 94 ? -15.183 1.677 4.907 1.00 65.12 94 PHE A N 1
ATOM 763 C CA . PHE A 1 94 ? -14.441 0.833 5.842 1.00 65.12 94 PHE A CA 1
ATOM 764 C C . PHE A 1 94 ? -14.801 1.118 7.305 1.00 65.12 94 PHE A C 1
ATOM 766 O O . PHE A 1 94 ? -15.050 0.198 8.080 1.00 65.12 94 PHE A O 1
ATO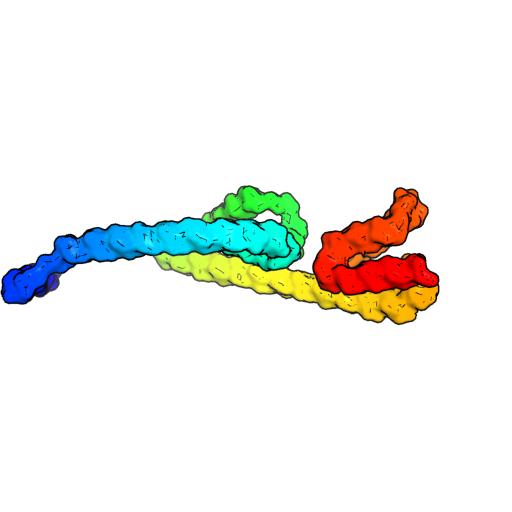M 773 N N . THR A 1 95 ? -14.889 2.395 7.682 1.00 68.75 95 THR A N 1
ATOM 774 C CA . THR A 1 95 ? -15.231 2.816 9.053 1.00 68.75 95 THR A CA 1
ATOM 775 C C . THR A 1 95 ? -16.593 2.277 9.535 1.00 68.75 95 THR A C 1
ATOM 777 O O . THR A 1 95 ? -16.636 1.653 10.598 1.00 68.75 95 THR A O 1
ATOM 780 N N . PRO A 1 96 ? -17.710 2.442 8.794 1.00 65.44 96 PRO A N 1
ATOM 781 C CA . PRO A 1 96 ? -19.005 1.907 9.206 1.00 65.44 96 PRO A CA 1
ATOM 782 C C . PRO A 1 96 ? -19.039 0.374 9.199 1.00 65.44 96 PRO A C 1
ATOM 784 O O . PRO A 1 96 ? -19.629 -0.210 10.106 1.00 65.44 96 PRO A O 1
ATOM 787 N N . MET A 1 97 ? -18.364 -0.292 8.255 1.00 65.44 97 MET A N 1
ATOM 788 C CA . MET A 1 97 ? -18.238 -1.756 8.257 1.00 65.44 97 MET A CA 1
ATOM 789 C C . MET A 1 97 ? -17.555 -2.258 9.538 1.00 65.44 97 MET A C 1
ATOM 791 O O . MET A 1 97 ? -18.000 -3.226 10.157 1.00 65.44 97 MET A O 1
ATOM 795 N N . LEU A 1 98 ? -16.504 -1.563 9.969 1.00 74.62 98 LEU A N 1
ATOM 796 C CA . LEU A 1 98 ? -15.753 -1.880 11.176 1.00 74.62 98 LEU A CA 1
ATOM 797 C C . LEU A 1 98 ? -16.616 -1.684 12.439 1.00 74.62 98 LEU A C 1
ATOM 799 O O . LEU A 1 98 ? -16.611 -2.539 13.326 1.00 74.62 98 LEU A O 1
ATOM 803 N N . CYS A 1 99 ? -17.437 -0.629 12.484 1.00 70.25 99 CYS A N 1
ATOM 804 C CA . CYS A 1 99 ? -18.424 -0.409 13.548 1.00 70.25 99 CYS A CA 1
ATOM 805 C C . CYS A 1 99 ? -19.511 -1.497 13.596 1.00 70.25 99 CYS A C 1
ATOM 807 O O . CYS A 1 99 ? -19.863 -1.959 14.681 1.00 70.25 99 CYS A O 1
ATOM 809 N N . ILE A 1 100 ? -20.026 -1.936 12.442 1.00 71.12 100 ILE A N 1
ATOM 810 C CA . ILE A 1 100 ? -21.006 -3.033 12.365 1.00 71.12 100 ILE A CA 1
ATOM 811 C C . ILE A 1 100 ? -20.383 -4.333 12.883 1.00 71.12 100 ILE A C 1
ATOM 813 O O . ILE A 1 100 ? -20.989 -5.028 13.697 1.00 71.12 100 ILE A O 1
ATOM 817 N N . CYS A 1 101 ? -19.149 -4.634 12.475 1.00 72.31 101 CYS A N 1
ATOM 818 C CA . CYS A 1 101 ? -18.417 -5.805 12.950 1.00 72.31 101 CYS A CA 1
ATOM 819 C C . CYS A 1 101 ? -18.218 -5.762 14.476 1.00 72.31 101 CYS A C 1
ATOM 821 O O . CYS A 1 101 ? -18.496 -6.742 15.167 1.00 72.31 101 CYS A O 1
ATOM 823 N N . PHE A 1 102 ? -17.843 -4.601 15.024 1.00 77.56 102 PHE A N 1
ATOM 824 C CA . PHE A 1 102 ? -17.742 -4.398 16.472 1.00 77.56 102 PHE A CA 1
ATOM 825 C C . PHE A 1 102 ? -19.072 -4.652 17.195 1.00 77.56 102 PHE A C 1
ATOM 827 O O . PHE A 1 102 ? -19.090 -5.334 18.219 1.00 77.56 102 PHE A O 1
ATOM 834 N N . ALA A 1 103 ? -20.190 -4.156 16.656 1.00 75.00 103 ALA A N 1
ATOM 835 C CA . ALA A 1 103 ? -21.515 -4.366 17.236 1.00 75.00 103 ALA A CA 1
ATOM 836 C C . ALA A 1 103 ? -21.925 -5.850 17.239 1.00 75.00 103 ALA A C 1
ATOM 838 O O . ALA A 1 103 ? -22.461 -6.333 18.236 1.00 75.00 103 ALA A O 1
ATOM 839 N N . ILE A 1 104 ? -21.623 -6.592 16.166 1.00 78.94 104 ILE A N 1
ATOM 840 C CA . ILE A 1 104 ? -21.884 -8.038 16.080 1.00 78.94 104 ILE A CA 1
ATOM 841 C C . ILE A 1 104 ? -21.065 -8.797 17.129 1.00 78.94 104 ILE A C 1
ATOM 843 O O . ILE A 1 104 ? -21.616 -9.623 17.858 1.00 78.94 104 ILE A O 1
ATOM 847 N N . VAL A 1 105 ? -19.767 -8.497 17.252 1.00 79.88 105 VAL A N 1
ATOM 848 C CA . VAL A 1 105 ? -18.897 -9.132 18.256 1.00 79.88 105 VAL A CA 1
ATOM 849 C C . VAL A 1 105 ? -19.383 -8.811 19.670 1.00 79.88 105 VAL A C 1
ATOM 851 O O . VAL A 1 105 ? -19.484 -9.717 20.493 1.00 79.88 105 VAL A O 1
ATOM 854 N N . MET A 1 106 ? -19.758 -7.557 19.945 1.00 77.56 106 MET A N 1
ATOM 855 C CA . MET A 1 106 ? -20.317 -7.163 21.241 1.00 77.56 106 MET A CA 1
ATOM 856 C C . MET A 1 106 ? -21.580 -7.965 21.576 1.00 77.56 106 MET A C 1
ATOM 858 O O . MET A 1 106 ? -21.703 -8.490 22.681 1.00 77.56 106 MET A O 1
ATOM 862 N N . LEU A 1 107 ? -22.507 -8.086 20.621 1.00 81.56 107 LEU A N 1
ATOM 863 C CA . LEU A 1 107 ? -23.760 -8.816 20.802 1.00 81.56 107 LEU A CA 1
ATOM 864 C C . LEU A 1 107 ? -23.502 -10.298 21.096 1.00 81.56 107 LEU A C 1
ATOM 866 O O . LEU A 1 107 ? -24.109 -10.853 22.014 1.00 81.56 107 LEU A O 1
ATOM 870 N N . LEU A 1 108 ? -22.563 -10.920 20.377 1.00 82.12 108 LEU A N 1
ATOM 871 C CA . LEU A 1 108 ? -22.140 -12.296 20.639 1.00 82.12 108 LEU A CA 1
ATOM 872 C C . LEU A 1 108 ? -21.578 -12.447 22.058 1.00 82.12 108 LEU A C 1
ATOM 874 O O . LEU A 1 108 ? -22.013 -13.329 22.793 1.00 82.12 108 LEU A O 1
ATOM 878 N N . VAL A 1 109 ? -20.668 -11.568 22.484 1.00 81.00 109 VAL A N 1
ATOM 879 C CA . VAL A 1 109 ? -20.075 -11.629 23.832 1.00 81.00 109 VAL A CA 1
ATOM 880 C C . VAL A 1 109 ? -21.141 -11.442 24.921 1.00 81.00 109 VAL A C 1
ATOM 882 O O . VAL A 1 109 ? -21.136 -12.183 25.908 1.00 81.00 109 VAL A O 1
ATOM 885 N N . ILE A 1 110 ? -22.096 -10.523 24.726 1.00 80.94 110 ILE A N 1
ATOM 886 C CA . ILE A 1 110 ? -23.223 -10.306 25.650 1.00 80.94 110 ILE A CA 1
ATOM 887 C C . ILE A 1 110 ? -24.082 -11.570 25.786 1.00 80.94 110 ILE A C 1
ATOM 889 O O . ILE A 1 110 ? -24.446 -11.934 26.909 1.00 80.94 110 ILE A O 1
ATOM 893 N N . LEU A 1 111 ? -24.372 -12.265 24.678 1.00 81.31 111 LEU A N 1
ATOM 894 C CA . LEU A 1 111 ? -25.127 -13.524 24.694 1.00 81.31 111 LEU A CA 1
ATOM 895 C C . LEU A 1 111 ? -24.438 -14.609 25.535 1.00 81.31 111 LEU A C 1
ATOM 897 O O . LEU A 1 111 ? -25.115 -15.326 26.274 1.00 81.31 111 LEU A O 1
ATOM 901 N N . PHE A 1 112 ? -23.108 -14.715 25.464 1.00 83.56 112 PHE A N 1
ATOM 902 C CA . PHE A 1 112 ? -22.351 -15.717 26.220 1.00 83.56 112 PHE A CA 1
ATOM 903 C C . PHE A 1 112 ? -22.218 -15.376 27.707 1.00 83.56 112 PHE A C 1
ATOM 905 O O . PHE A 1 112 ? -22.433 -16.233 28.564 1.00 83.56 112 PHE A O 1
ATOM 912 N N . MET A 1 113 ? -21.856 -14.134 28.032 1.00 80.31 113 MET A N 1
ATOM 913 C CA . MET A 1 113 ? -21.483 -13.747 29.399 1.00 80.31 113 MET A CA 1
ATOM 914 C C . MET A 1 113 ? -22.676 -13.360 30.276 1.00 80.31 113 MET A C 1
ATOM 916 O O . MET A 1 113 ? -22.515 -13.248 31.494 1.00 80.31 113 MET A O 1
ATOM 920 N N . LYS A 1 114 ? -23.850 -13.101 29.676 1.00 78.94 114 LYS A N 1
ATOM 921 C CA . LYS A 1 114 ? -25.097 -12.683 30.353 1.00 78.94 114 LYS A CA 1
ATOM 922 C C . LYS A 1 114 ? -24.937 -11.485 31.309 1.00 78.94 114 LYS A C 1
ATOM 924 O O . LYS A 1 114 ? -25.795 -11.235 32.149 1.00 78.94 114 LYS A O 1
ATOM 929 N N . SER A 1 115 ? -23.843 -10.734 31.186 1.00 81.00 115 SER A N 1
ATOM 930 C CA . SER A 1 115 ? -23.486 -9.592 32.028 1.00 81.00 115 SER A CA 1
ATOM 931 C C . SER A 1 115 ? -22.941 -8.469 31.151 1.00 81.00 115 SER A C 1
ATOM 933 O O . SER A 1 115 ? -21.927 -8.617 30.470 1.00 81.00 115 SER A O 1
ATOM 935 N N . VAL A 1 116 ? -23.635 -7.331 31.134 1.00 79.88 116 VAL A N 1
ATOM 936 C CA . VAL A 1 116 ? -23.376 -6.252 30.163 1.00 79.88 116 VAL A CA 1
ATOM 937 C C . VAL A 1 116 ? -22.011 -5.595 30.392 1.00 79.88 116 VAL A C 1
ATOM 939 O O . VAL A 1 116 ? -21.256 -5.388 29.447 1.00 79.88 116 VAL A O 1
ATOM 942 N N . THR A 1 117 ? -21.649 -5.318 31.644 1.00 84.00 117 THR A N 1
ATOM 943 C CA . THR A 1 117 ? -20.397 -4.630 32.005 1.00 84.00 117 THR A CA 1
ATOM 944 C C . THR A 1 117 ? -19.148 -5.444 31.673 1.00 84.00 117 THR A C 1
ATOM 946 O O . THR A 1 117 ? -18.219 -4.916 31.062 1.00 84.00 117 THR A O 1
ATOM 949 N N . LEU A 1 118 ? -19.129 -6.732 32.026 1.00 79.75 118 LEU A N 1
ATOM 950 C CA . LEU A 1 118 ? -18.004 -7.622 31.725 1.00 79.75 118 LEU A CA 1
ATOM 951 C C . LEU A 1 118 ? -17.858 -7.844 30.211 1.00 79.75 118 LEU A C 1
ATOM 953 O O . LEU A 1 118 ? -16.747 -7.838 29.682 1.00 79.75 118 LEU A O 1
ATOM 957 N N . SER A 1 119 ? -18.988 -7.952 29.505 1.00 78.81 119 SER A N 1
ATOM 958 C CA . SER A 1 119 ? -19.011 -8.142 28.051 1.00 78.81 119 SER A CA 1
ATOM 959 C C . SER A 1 119 ? -18.387 -6.975 27.294 1.00 78.81 119 SER A C 1
ATOM 961 O O . SER A 1 119 ? -17.632 -7.195 26.348 1.00 78.81 119 SER A O 1
ATOM 963 N N . VAL A 1 120 ? -18.661 -5.735 27.713 1.00 79.69 120 VAL A N 1
ATOM 964 C CA . VAL A 1 120 ? -18.093 -4.537 27.073 1.00 79.69 120 VAL A CA 1
ATOM 965 C C . VAL A 1 120 ? -16.570 -4.515 27.207 1.00 79.69 120 VAL A C 1
ATOM 967 O O . VAL A 1 120 ? -15.880 -4.303 26.212 1.00 79.69 120 VAL A O 1
ATOM 970 N N . LEU A 1 121 ? -16.035 -4.792 28.402 1.00 85.50 121 LEU A N 1
ATOM 971 C CA . LEU A 1 121 ? -14.586 -4.820 28.633 1.00 85.50 121 LEU A CA 1
ATOM 972 C C . LEU A 1 121 ? -13.888 -5.869 27.759 1.00 85.50 121 LEU A C 1
ATOM 974 O O . LEU A 1 121 ? -12.914 -5.554 27.079 1.00 85.50 121 LEU A O 1
ATOM 978 N N . ILE A 1 122 ? -14.425 -7.090 27.721 1.00 84.06 122 ILE A N 1
ATOM 979 C CA . ILE A 1 122 ? -13.864 -8.186 26.921 1.00 84.06 122 ILE A CA 1
ATOM 980 C C . ILE A 1 122 ? -13.934 -7.868 25.425 1.00 84.06 122 ILE A C 1
ATOM 982 O O . ILE A 1 122 ? -12.960 -8.080 24.703 1.00 84.06 122 ILE A O 1
ATOM 986 N N . THR A 1 123 ? -15.053 -7.309 24.959 1.00 81.44 123 THR A N 1
ATOM 987 C CA . THR A 1 123 ? -15.230 -6.934 23.549 1.00 81.44 123 THR A CA 1
ATOM 988 C C . THR A 1 123 ? -14.186 -5.905 23.115 1.00 81.44 123 THR A C 1
ATOM 990 O O . THR A 1 123 ? -13.584 -6.060 22.054 1.00 81.44 123 THR A O 1
ATOM 993 N N . ILE A 1 124 ? -13.917 -4.884 23.940 1.00 84.31 124 ILE A N 1
ATOM 994 C CA . ILE A 1 124 ? -12.882 -3.877 23.656 1.00 84.31 124 ILE A CA 1
ATOM 995 C C . ILE A 1 124 ? -11.500 -4.537 23.559 1.00 84.31 124 ILE A C 1
ATOM 997 O O . ILE A 1 124 ? -10.756 -4.259 22.618 1.00 84.31 124 ILE A O 1
ATOM 1001 N N . SER A 1 125 ? -11.161 -5.440 24.484 1.00 87.12 125 SER A N 1
ATOM 1002 C CA . SER A 1 125 ? -9.879 -6.157 24.460 1.00 87.12 125 SER A CA 1
ATOM 1003 C C . SER A 1 125 ? -9.709 -7.023 23.208 1.00 87.12 125 SER A C 1
ATOM 1005 O O . SER A 1 125 ? -8.670 -6.942 22.551 1.00 87.12 125 SER A O 1
ATOM 1007 N N . ILE A 1 126 ? -10.729 -7.808 22.840 1.00 84.75 126 ILE A N 1
ATOM 1008 C CA . ILE A 1 126 ? -10.712 -8.649 21.630 1.00 84.75 126 ILE A CA 1
ATOM 1009 C C . ILE A 1 126 ? -10.547 -7.782 20.383 1.00 84.75 126 ILE A C 1
ATOM 1011 O O . ILE A 1 126 ? -9.740 -8.089 19.509 1.00 84.75 126 ILE A O 1
ATOM 1015 N N . PHE A 1 127 ? -11.282 -6.678 20.312 1.00 81.50 127 PHE A N 1
ATOM 1016 C CA . PHE A 1 127 ? -11.271 -5.796 19.158 1.00 81.50 127 PHE A CA 1
ATOM 1017 C C . PHE A 1 127 ? -9.919 -5.104 18.949 1.00 81.50 127 PHE A C 1
ATOM 1019 O O . PHE A 1 127 ? -9.424 -5.052 17.824 1.00 81.50 127 PHE A O 1
ATOM 1026 N N . ILE A 1 128 ? -9.278 -4.631 20.023 1.00 86.31 128 ILE A N 1
ATOM 1027 C CA . ILE A 1 128 ? -7.917 -4.078 19.948 1.00 86.31 128 ILE A CA 1
ATOM 1028 C C . ILE A 1 128 ? -6.921 -5.157 19.503 1.00 86.31 128 ILE A C 1
ATOM 1030 O O . ILE A 1 128 ? -6.063 -4.883 18.660 1.00 86.31 128 ILE A O 1
ATOM 1034 N N . GLY A 1 129 ? -7.043 -6.383 20.023 1.00 82.44 129 GLY A N 1
ATOM 1035 C CA . GLY A 1 129 ? -6.212 -7.513 19.601 1.00 82.44 129 GLY A CA 1
ATOM 1036 C C . GLY A 1 129 ? -6.359 -7.811 18.107 1.00 82.44 129 GLY A C 1
ATOM 1037 O O . GLY A 1 129 ? -5.364 -7.903 17.390 1.00 82.44 129 GLY A O 1
ATOM 1038 N N . LEU A 1 130 ? -7.599 -7.863 17.621 1.00 83.06 130 LEU A N 1
ATOM 1039 C CA . LEU A 1 130 ? -7.924 -8.103 16.219 1.00 83.06 130 LEU A CA 1
ATOM 1040 C C . LEU A 1 130 ? -7.388 -6.981 15.316 1.00 83.06 130 LEU A C 1
ATOM 1042 O O . LEU A 1 130 ? -6.703 -7.269 14.338 1.00 83.06 130 LEU A O 1
ATOM 1046 N N . LEU A 1 131 ? -7.593 -5.706 15.669 1.00 81.56 131 LEU A N 1
ATOM 1047 C CA . LEU A 1 131 ? -7.014 -4.576 14.928 1.00 81.56 131 LEU A CA 1
ATOM 1048 C C . LEU A 1 131 ? -5.485 -4.645 14.864 1.00 81.56 131 LEU A C 1
ATOM 1050 O O . LEU A 1 131 ? -4.896 -4.398 13.812 1.00 81.56 131 LEU A O 1
ATOM 1054 N N . THR A 1 132 ? -4.840 -5.000 15.975 1.00 82.94 132 THR A N 1
ATOM 1055 C CA . THR A 1 132 ? -3.378 -5.131 16.037 1.00 82.94 132 THR A CA 1
ATOM 1056 C C . THR A 1 132 ? -2.888 -6.244 15.114 1.00 82.94 132 THR A C 1
ATOM 1058 O O . THR A 1 132 ? -1.924 -6.044 14.374 1.00 82.94 132 THR A O 1
ATOM 1061 N N . PHE A 1 133 ? -3.581 -7.385 15.101 1.00 81.81 133 PHE A N 1
ATOM 1062 C CA . PHE A 1 133 ? -3.293 -8.498 14.201 1.00 81.81 133 PHE A CA 1
ATOM 1063 C C . PHE A 1 133 ? -3.405 -8.087 12.725 1.00 81.81 133 PHE A C 1
ATOM 1065 O O . PHE A 1 133 ? -2.477 -8.328 11.955 1.00 81.81 133 PHE A O 1
ATOM 1072 N N . PHE A 1 134 ? -4.474 -7.383 12.336 1.00 80.12 134 PHE A N 1
ATOM 1073 C CA . PHE A 1 134 ? -4.633 -6.885 10.963 1.00 80.12 134 PHE A CA 1
ATOM 1074 C C . PHE A 1 134 ? -3.520 -5.916 10.551 1.00 80.12 134 PHE A C 1
ATOM 1076 O O . PHE A 1 134 ? -2.980 -6.031 9.452 1.00 80.12 134 PHE A O 1
ATOM 1083 N N . VAL A 1 135 ? -3.136 -4.987 11.432 1.00 81.31 135 VAL A N 1
ATOM 1084 C CA . VAL A 1 135 ? -2.025 -4.055 11.169 1.00 81.31 135 VAL A CA 1
ATOM 1085 C C . VAL A 1 135 ? -0.698 -4.794 11.012 1.00 81.31 135 VAL A C 1
ATOM 1087 O O . VAL A 1 135 ? 0.115 -4.431 10.163 1.00 81.31 135 VAL A O 1
ATOM 1090 N N . MET A 1 136 ? -0.462 -5.829 11.818 1.00 81.69 136 MET A N 1
ATOM 1091 C CA . MET A 1 136 ? 0.735 -6.658 11.705 1.00 81.69 136 MET A CA 1
ATOM 1092 C C . MET A 1 136 ? 0.765 -7.413 10.371 1.00 81.69 136 MET A C 1
ATOM 1094 O O . MET A 1 136 ? 1.785 -7.387 9.685 1.00 81.69 136 MET A O 1
ATOM 1098 N N . GLN A 1 137 ? -0.357 -8.015 9.974 1.00 80.88 137 GLN A N 1
ATOM 1099 C CA . GLN A 1 137 ? -0.475 -8.742 8.712 1.00 80.88 137 GLN A CA 1
ATOM 1100 C C . GLN A 1 137 ? -0.273 -7.824 7.496 1.00 80.88 137 GLN A C 1
ATOM 1102 O O . GLN A 1 137 ? 0.457 -8.182 6.578 1.00 80.88 137 GLN A O 1
ATOM 1107 N N . SER A 1 138 ? -0.848 -6.616 7.506 1.00 79.81 138 SER A N 1
ATOM 1108 C CA . SER A 1 138 ? -0.649 -5.627 6.433 1.00 79.81 138 SER A CA 1
ATOM 1109 C C . SER A 1 138 ? 0.825 -5.242 6.286 1.00 79.81 138 SER A C 1
ATOM 1111 O O . SER A 1 138 ? 1.363 -5.227 5.180 1.00 79.81 138 SER A O 1
ATOM 1113 N N . ARG A 1 139 ? 1.533 -5.036 7.404 1.00 80.62 139 ARG A N 1
ATOM 1114 C CA . ARG A 1 139 ? 2.981 -4.779 7.374 1.00 80.62 139 ARG A CA 1
ATOM 1115 C C . ARG A 1 139 ? 3.784 -5.950 6.818 1.00 80.62 139 ARG A C 1
ATOM 1117 O O . ARG A 1 139 ? 4.763 -5.704 6.120 1.00 80.62 139 ARG A O 1
ATOM 1124 N N . ALA A 1 140 ? 3.392 -7.186 7.123 1.00 80.81 140 ALA A N 1
ATOM 1125 C CA . ALA A 1 140 ? 4.044 -8.372 6.577 1.00 80.81 140 ALA A CA 1
ATOM 1126 C C . ALA A 1 140 ? 3.887 -8.433 5.048 1.00 80.81 140 ALA A C 1
ATOM 1128 O O . ALA A 1 140 ? 4.885 -8.582 4.351 1.00 80.81 140 ALA A O 1
ATOM 1129 N N . ILE A 1 141 ? 2.679 -8.187 4.526 1.00 82.56 141 ILE A N 1
ATOM 1130 C CA . ILE A 1 141 ? 2.411 -8.137 3.076 1.00 82.56 141 ILE A CA 1
ATOM 1131 C C . ILE A 1 141 ? 3.232 -7.029 2.398 1.00 82.56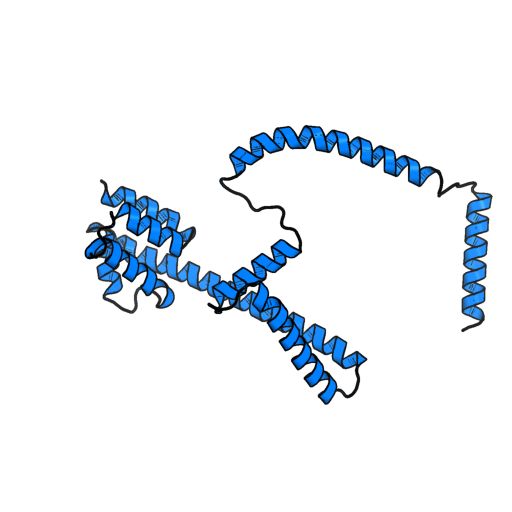 141 ILE A C 1
ATOM 1133 O O . ILE A 1 141 ? 3.811 -7.238 1.333 1.00 82.56 141 ILE A O 1
ATOM 1137 N N . GLN A 1 142 ? 3.323 -5.843 3.010 1.00 82.00 142 GLN A N 1
ATOM 1138 C CA . GLN A 1 142 ? 4.151 -4.756 2.475 1.00 82.00 142 GLN A CA 1
ATOM 1139 C C . GLN A 1 142 ? 5.637 -5.122 2.422 1.00 82.00 142 GLN A C 1
ATOM 1141 O O . GLN A 1 142 ? 6.317 -4.757 1.462 1.00 82.00 142 GLN A O 1
ATOM 1146 N N . ALA A 1 143 ? 6.141 -5.815 3.445 1.00 83.50 143 ALA A N 1
ATOM 1147 C CA . ALA A 1 143 ? 7.522 -6.276 3.486 1.00 83.50 143 ALA A CA 1
ATOM 1148 C C . ALA A 1 143 ? 7.787 -7.337 2.408 1.00 83.50 143 ALA A C 1
ATOM 1150 O O . ALA A 1 143 ? 8.735 -7.185 1.644 1.00 83.50 143 ALA A O 1
ATOM 1151 N N . GLU A 1 144 ? 6.899 -8.323 2.276 1.00 86.62 144 GLU A N 1
ATOM 1152 C CA . GLU A 1 144 ? 6.974 -9.363 1.245 1.00 86.62 144 GLU A CA 1
ATOM 1153 C C . GLU A 1 144 ? 6.935 -8.754 -0.164 1.00 86.62 144 GLU A C 1
ATOM 1155 O O . GLU A 1 144 ? 7.729 -9.102 -1.033 1.00 86.62 144 GLU A O 1
ATOM 1160 N N . ARG A 1 145 ? 6.062 -7.768 -0.409 1.00 85.12 145 ARG A N 1
ATOM 1161 C CA . ARG A 1 145 ? 6.028 -7.049 -1.692 1.00 85.12 145 ARG A CA 1
ATOM 1162 C C . ARG A 1 145 ? 7.344 -6.324 -1.980 1.00 85.12 145 ARG A C 1
ATOM 1164 O O . ARG A 1 145 ? 7.754 -6.262 -3.134 1.00 85.12 145 ARG A O 1
ATOM 1171 N N . LEU A 1 146 ? 7.985 -5.748 -0.963 1.00 86.12 146 LEU A N 1
ATOM 1172 C CA . LEU A 1 146 ? 9.262 -5.049 -1.115 1.00 86.12 146 LEU A CA 1
ATOM 1173 C C . LEU A 1 146 ? 10.405 -6.017 -1.448 1.00 86.12 146 LEU A C 1
ATOM 1175 O O . LEU A 1 146 ? 11.231 -5.698 -2.300 1.00 86.12 146 LEU A O 1
ATOM 1179 N N . GLU A 1 147 ? 10.433 -7.167 -0.780 1.00 87.62 147 GLU A N 1
ATOM 1180 C CA . GLU A 1 147 ? 11.385 -8.256 -1.013 1.00 87.62 147 GLU A CA 1
ATOM 1181 C C . GLU A 1 147 ? 11.221 -8.823 -2.425 1.00 87.62 147 GLU A C 1
ATOM 1183 O O . GLU A 1 147 ? 12.159 -8.788 -3.211 1.00 87.62 147 GLU A O 1
ATOM 1188 N N . ASN A 1 148 ? 9.986 -9.130 -2.820 1.00 88.81 148 ASN A N 1
ATOM 1189 C CA . ASN A 1 148 ? 9.648 -9.568 -4.172 1.00 88.81 148 ASN A CA 1
ATOM 1190 C C . ASN A 1 148 ? 10.110 -8.593 -5.276 1.00 88.81 148 ASN A C 1
ATOM 1192 O O . ASN A 1 148 ? 10.427 -9.017 -6.387 1.00 88.81 148 ASN A O 1
ATOM 1196 N N . ILE A 1 149 ? 10.111 -7.278 -5.009 1.00 88.44 149 ILE A N 1
ATOM 1197 C CA . ILE A 1 149 ? 10.627 -6.273 -5.956 1.00 88.44 149 ILE A CA 1
ATOM 1198 C C . ILE A 1 149 ? 12.155 -6.344 -6.043 1.00 88.44 149 ILE A C 1
ATOM 1200 O O . ILE A 1 149 ? 12.697 -6.178 -7.134 1.00 88.44 149 ILE A O 1
ATOM 1204 N N . MET A 1 150 ? 12.840 -6.569 -4.919 1.00 87.12 150 MET A N 1
ATOM 1205 C CA . MET A 1 150 ? 14.295 -6.738 -4.896 1.00 87.12 150 MET A CA 1
ATOM 1206 C C . MET A 1 150 ? 14.716 -8.015 -5.621 1.00 87.12 150 MET A C 1
ATOM 1208 O O . MET A 1 150 ? 15.600 -7.952 -6.466 1.00 87.12 150 MET A O 1
ATOM 1212 N N . ASP A 1 151 ? 14.026 -9.126 -5.379 1.00 89.25 151 ASP A N 1
ATOM 1213 C CA . ASP A 1 151 ? 14.308 -10.394 -6.053 1.00 89.25 151 ASP A CA 1
ATOM 1214 C C . ASP A 1 151 ? 14.110 -10.268 -7.569 1.00 89.25 151 ASP A C 1
ATOM 1216 O O . ASP A 1 151 ? 14.949 -10.701 -8.359 1.00 89.25 151 ASP A O 1
ATOM 1220 N N . ALA A 1 152 ? 13.038 -9.589 -7.996 1.00 88.19 152 ALA A N 1
ATOM 1221 C CA . ALA A 1 152 ? 12.821 -9.301 -9.409 1.00 88.19 152 ALA A CA 1
ATOM 1222 C C . ALA A 1 152 ? 13.948 -8.429 -9.999 1.00 88.19 152 ALA A C 1
ATOM 1224 O O . ALA A 1 152 ? 14.410 -8.698 -11.108 1.00 88.19 152 ALA A O 1
ATOM 1225 N N . GLU A 1 153 ? 14.415 -7.402 -9.278 1.00 89.06 153 GLU A N 1
ATOM 1226 C CA . GLU A 1 153 ? 15.556 -6.574 -9.696 1.00 89.06 153 GLU A CA 1
ATOM 1227 C C . GLU A 1 153 ? 16.836 -7.412 -9.854 1.00 89.06 153 GLU A C 1
ATOM 1229 O O . GLU A 1 153 ? 17.514 -7.296 -10.881 1.00 89.06 153 GLU A O 1
ATOM 1234 N N . ASP A 1 154 ? 17.133 -8.284 -8.892 1.00 89.19 154 ASP A N 1
ATOM 1235 C CA . ASP A 1 154 ? 18.338 -9.117 -8.875 1.00 89.19 154 ASP A CA 1
ATOM 1236 C C . ASP A 1 154 ? 18.349 -10.158 -10.000 1.00 89.19 154 ASP A C 1
ATOM 1238 O O . ASP A 1 154 ? 19.409 -10.456 -10.552 1.00 89.19 154 ASP A O 1
ATOM 1242 N N . VAL A 1 155 ? 17.181 -10.664 -10.407 1.00 89.62 155 VAL A N 1
ATOM 1243 C CA . VAL A 1 155 ? 17.067 -11.584 -11.549 1.00 89.62 155 VAL A CA 1
ATOM 1244 C C . VAL A 1 155 ? 17.151 -10.847 -12.893 1.00 89.62 155 VAL A C 1
ATOM 1246 O O . VAL A 1 155 ? 17.751 -11.356 -13.844 1.00 89.62 155 VAL A O 1
ATOM 1249 N N . ILE A 1 156 ? 16.594 -9.636 -13.001 1.00 89.31 156 ILE A N 1
ATOM 1250 C CA . ILE A 1 156 ? 16.597 -8.864 -14.256 1.00 89.31 156 ILE A CA 1
ATOM 1251 C C . ILE A 1 156 ? 17.983 -8.269 -14.550 1.00 89.31 156 ILE A C 1
ATOM 1253 O O . ILE A 1 156 ? 18.443 -8.315 -15.694 1.00 89.31 156 ILE A O 1
ATOM 1257 N N . CYS A 1 157 ? 18.672 -7.724 -13.542 1.00 88.00 157 CYS A N 1
ATOM 1258 C CA . CYS A 1 157 ? 19.975 -7.065 -13.693 1.00 88.00 157 CYS A CA 1
ATOM 1259 C C . CYS A 1 157 ? 21.037 -7.866 -14.480 1.00 88.00 157 CYS A C 1
ATOM 1261 O O . CYS A 1 157 ? 21.647 -7.288 -15.384 1.00 88.00 157 CYS A O 1
ATOM 1263 N N . PRO A 1 158 ? 21.299 -9.160 -14.206 1.00 87.81 158 PRO A N 1
ATOM 1264 C CA . PRO A 1 158 ? 22.317 -9.922 -14.933 1.00 87.81 158 PRO A CA 1
ATOM 1265 C C . PRO A 1 158 ? 21.953 -10.164 -16.403 1.00 87.81 158 PRO A C 1
ATOM 1267 O O . PRO A 1 158 ? 22.846 -10.281 -17.244 1.00 87.81 158 PRO A O 1
ATOM 1270 N N . LEU A 1 159 ? 20.658 -10.209 -16.724 1.00 86.44 159 LEU A N 1
ATOM 1271 C CA . LEU A 1 159 ? 20.145 -10.437 -18.075 1.00 86.44 159 LEU A CA 1
ATOM 1272 C C . LEU A 1 159 ? 20.031 -9.143 -18.892 1.00 86.44 159 LEU A C 1
ATOM 1274 O O . LEU A 1 159 ? 19.909 -9.201 -20.112 1.00 86.44 159 LEU A O 1
ATOM 1278 N N . ALA A 1 160 ? 20.139 -7.977 -18.250 1.00 86.25 160 ALA A N 1
ATOM 1279 C CA . ALA A 1 160 ? 20.001 -6.666 -18.883 1.00 86.25 160 ALA A CA 1
ATOM 1280 C C . ALA A 1 160 ? 21.090 -6.331 -19.919 1.00 86.25 160 ALA A C 1
ATOM 1282 O O . ALA A 1 160 ? 20.970 -5.320 -20.600 1.00 86.25 160 ALA A O 1
ATOM 1283 N N . ARG A 1 161 ? 22.133 -7.162 -20.079 1.00 83.00 161 ARG A N 1
ATOM 1284 C CA . ARG A 1 161 ? 23.218 -6.941 -21.056 1.00 83.00 161 ARG A CA 1
ATOM 1285 C C . ARG A 1 161 ? 22.729 -6.811 -22.500 1.00 83.00 161 ARG A C 1
ATOM 1287 O O . ARG A 1 161 ? 23.339 -6.081 -23.267 1.00 83.00 161 ARG A O 1
ATOM 1294 N N . GLU A 1 162 ? 21.661 -7.521 -22.854 1.00 80.69 162 GLU A N 1
ATOM 1295 C CA . GLU A 1 162 ? 21.059 -7.518 -24.198 1.00 80.69 162 GLU A CA 1
ATOM 1296 C C . GLU A 1 162 ? 19.924 -6.486 -24.336 1.00 80.69 162 GLU A C 1
ATOM 1298 O O . GLU A 1 162 ? 19.246 -6.437 -25.360 1.00 80.69 162 GLU A O 1
ATOM 1303 N N . GLY A 1 163 ? 19.703 -5.676 -23.299 1.00 86.31 163 GLY A N 1
ATOM 1304 C CA . GLY A 1 163 ? 18.592 -4.740 -23.191 1.00 86.31 163 GLY A CA 1
ATOM 1305 C C . GLY A 1 163 ? 17.641 -5.112 -22.055 1.00 86.31 163 GLY A C 1
ATOM 1306 O O . GLY A 1 163 ? 17.358 -6.282 -21.781 1.00 86.31 163 GLY A O 1
ATOM 1307 N N . VAL A 1 164 ? 17.113 -4.099 -21.375 1.00 88.69 164 VAL A N 1
ATOM 1308 C CA . VAL A 1 164 ? 16.247 -4.265 -20.199 1.00 88.69 164 VAL A CA 1
ATOM 1309 C C . VAL A 1 164 ? 14.880 -4.820 -20.605 1.00 88.69 164 VAL A C 1
ATOM 1311 O O . VAL A 1 164 ? 14.306 -5.630 -19.880 1.00 88.69 164 VAL A O 1
ATOM 1314 N N . LEU A 1 165 ? 14.367 -4.441 -21.782 1.00 88.81 165 LEU A N 1
ATOM 1315 C CA . LEU A 1 165 ? 13.119 -5.000 -22.314 1.00 88.81 165 LEU A CA 1
ATOM 1316 C C . LEU A 1 165 ? 13.250 -6.506 -22.584 1.00 88.81 165 LEU A C 1
ATOM 1318 O O . LEU A 1 165 ? 12.3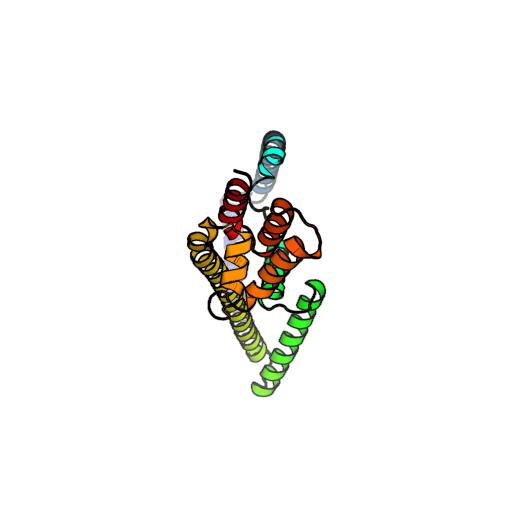57 -7.278 -22.236 1.00 88.81 165 LEU A O 1
ATOM 1322 N N . VAL A 1 166 ? 14.370 -6.923 -23.179 1.00 89.00 166 VAL A N 1
ATOM 1323 C CA . VAL A 1 166 ? 14.656 -8.331 -23.493 1.00 89.00 166 VAL A CA 1
ATOM 1324 C C . VAL A 1 166 ? 14.839 -9.134 -22.207 1.00 89.00 166 VAL A C 1
ATOM 1326 O O . VAL A 1 166 ? 14.253 -10.207 -22.065 1.00 89.00 166 VAL A O 1
ATOM 1329 N N . ALA A 1 167 ? 15.564 -8.581 -21.234 1.00 89.62 167 ALA A N 1
ATOM 1330 C CA . ALA A 1 167 ? 15.732 -9.189 -19.920 1.00 89.62 167 ALA A CA 1
ATOM 1331 C C . ALA A 1 167 ? 14.388 -9.430 -19.226 1.00 89.62 167 ALA A C 1
ATOM 1333 O O . ALA A 1 167 ? 14.111 -10.549 -18.801 1.00 89.62 167 ALA A O 1
ATOM 1334 N N . ILE A 1 168 ? 13.517 -8.416 -19.171 1.00 88.69 168 ILE A N 1
ATOM 1335 C CA . ILE A 1 168 ? 12.194 -8.548 -18.549 1.00 88.69 168 ILE A CA 1
ATOM 1336 C C . ILE A 1 168 ? 11.360 -9.622 -19.258 1.00 88.69 168 ILE A C 1
ATOM 1338 O O . ILE A 1 168 ? 10.727 -10.424 -18.579 1.00 88.69 168 ILE A O 1
ATOM 1342 N N . LYS A 1 169 ? 11.388 -9.706 -20.594 1.00 88.69 169 LYS A N 1
ATOM 1343 C CA . LYS A 1 169 ? 10.688 -10.773 -21.334 1.00 88.69 169 LYS A CA 1
ATOM 1344 C C . LYS A 1 169 ? 11.202 -12.165 -20.978 1.00 88.69 169 LYS A C 1
ATOM 1346 O O . LYS A 1 169 ? 10.404 -13.026 -20.628 1.00 88.69 169 LYS A O 1
ATOM 1351 N N . LYS A 1 170 ? 12.521 -12.359 -20.995 1.00 87.88 170 LYS A N 1
ATOM 1352 C CA . LYS A 1 170 ? 13.162 -13.647 -20.694 1.00 87.88 170 LYS A CA 1
ATOM 1353 C C . LYS A 1 170 ? 12.877 -14.126 -19.271 1.00 87.88 170 LYS A C 1
ATOM 1355 O O . LYS A 1 170 ? 12.683 -15.313 -19.029 1.00 87.88 170 LYS A O 1
ATOM 1360 N N . VAL A 1 171 ? 12.826 -13.198 -18.318 1.00 86.81 171 VAL A N 1
ATOM 1361 C CA . VAL A 1 171 ? 12.433 -13.514 -16.940 1.00 86.81 171 VAL A CA 1
ATOM 1362 C C . VAL A 1 171 ? 10.937 -13.831 -16.863 1.00 86.81 171 VAL A C 1
ATOM 1364 O O . VAL A 1 171 ? 10.546 -14.740 -16.142 1.00 86.81 171 VAL A O 1
ATOM 1367 N N . MET A 1 172 ? 10.101 -13.138 -17.639 1.00 86.44 172 MET A N 1
ATOM 1368 C CA . MET A 1 172 ? 8.649 -13.343 -17.679 1.00 86.44 172 MET A CA 1
ATOM 1369 C C . MET A 1 172 ? 8.199 -14.652 -18.345 1.00 86.44 172 MET A C 1
ATOM 1371 O O . MET A 1 172 ? 7.077 -15.088 -18.062 1.00 86.44 172 MET A O 1
ATOM 1375 N N . GLU A 1 173 ? 9.038 -15.255 -19.196 1.00 84.06 173 GLU A N 1
ATOM 1376 C CA . GLU A 1 173 ? 8.829 -16.582 -19.803 1.00 84.06 173 GLU A CA 1
ATOM 1377 C C . GLU A 1 173 ? 8.810 -17.703 -18.759 1.00 84.06 173 GLU A C 1
ATOM 1379 O O . GLU A 1 173 ? 8.087 -18.683 -18.924 1.00 84.06 173 GLU A O 1
ATOM 1384 N N . ASN A 1 174 ? 9.570 -17.547 -17.674 1.00 80.75 174 ASN A N 1
ATOM 1385 C CA . ASN A 1 174 ? 9.623 -18.518 -16.592 1.00 80.75 174 ASN A CA 1
ATOM 1386 C C . ASN A 1 174 ? 8.757 -18.038 -15.426 1.00 80.75 174 ASN A C 1
ATOM 1388 O O . ASN A 1 174 ? 8.967 -16.968 -14.854 1.00 80.75 174 ASN A O 1
ATOM 1392 N N . ASP A 1 175 ? 7.780 -18.857 -15.051 1.00 70.81 175 ASP A N 1
ATOM 1393 C CA . ASP A 1 175 ? 6.784 -18.504 -14.038 1.00 70.81 175 ASP A CA 1
ATOM 1394 C C . ASP A 1 175 ? 7.348 -18.408 -12.609 1.00 70.81 175 ASP A C 1
ATOM 1396 O O . ASP A 1 175 ? 6.695 -17.824 -11.745 1.00 70.81 175 ASP A O 1
ATOM 1400 N N . GLU A 1 176 ? 8.548 -18.943 -12.368 1.00 75.56 176 GLU A N 1
ATOM 1401 C CA . GLU A 1 176 ? 9.162 -19.048 -11.038 1.00 75.56 176 GLU A CA 1
ATOM 1402 C C . GLU A 1 176 ? 9.982 -17.816 -10.627 1.00 75.56 176 GLU A C 1
ATOM 1404 O O . GLU A 1 176 ? 10.167 -17.581 -9.437 1.00 75.56 176 GLU A O 1
ATOM 1409 N N . TYR A 1 177 ? 10.470 -17.010 -11.577 1.00 77.50 177 TYR A N 1
ATOM 1410 C CA . TYR A 1 177 ? 11.418 -15.934 -11.254 1.00 77.50 177 TYR A CA 1
ATOM 1411 C C . TYR A 1 177 ? 10.771 -14.644 -10.748 1.00 77.50 177 TYR A C 1
ATOM 1413 O O . TYR A 1 177 ? 11.418 -13.874 -10.043 1.00 77.50 177 TYR A O 1
ATOM 1421 N N . ILE A 1 178 ? 9.520 -14.368 -11.126 1.00 83.31 178 ILE A N 1
ATOM 1422 C CA . ILE A 1 178 ? 8.800 -13.166 -10.692 1.00 83.31 178 ILE A CA 1
ATOM 1423 C C . ILE A 1 178 ? 7.572 -13.590 -9.905 1.00 83.31 178 ILE A C 1
ATOM 1425 O O . ILE A 1 178 ? 6.707 -14.304 -10.416 1.00 83.31 178 ILE A O 1
ATOM 1429 N N . SER A 1 179 ? 7.464 -13.066 -8.685 1.00 85.12 179 SER A N 1
ATOM 1430 C CA . SER A 1 179 ? 6.317 -13.306 -7.814 1.00 85.12 179 SER A CA 1
ATOM 1431 C C . SER A 1 179 ? 4.981 -13.016 -8.524 1.00 85.12 179 SER A C 1
ATOM 1433 O O . SER A 1 179 ? 4.849 -11.999 -9.220 1.00 85.12 179 SER A O 1
ATOM 1435 N N . PRO A 1 180 ? 3.945 -13.855 -8.332 1.00 82.50 180 PRO A N 1
ATOM 1436 C CA . PRO A 1 180 ? 2.663 -13.721 -9.028 1.00 82.50 180 PRO A CA 1
ATOM 1437 C C . PRO A 1 180 ? 2.018 -12.336 -8.898 1.00 82.50 180 PRO A C 1
ATOM 1439 O O . PRO A 1 180 ? 1.378 -11.865 -9.837 1.00 82.50 180 PRO A O 1
ATOM 1442 N N . GLY A 1 181 ? 2.222 -11.660 -7.762 1.00 80.19 181 GLY A N 1
ATOM 1443 C CA . GLY A 1 181 ? 1.692 -10.321 -7.504 1.00 80.19 181 GLY A CA 1
ATOM 1444 C C . GLY A 1 181 ? 2.332 -9.211 -8.344 1.00 80.19 181 GLY A C 1
ATOM 1445 O O . GLY A 1 181 ? 1.688 -8.193 -8.586 1.00 80.19 181 GLY A O 1
ATOM 1446 N N . LEU A 1 182 ? 3.568 -9.392 -8.823 1.00 84.94 182 LEU A N 1
ATOM 1447 C CA . LEU A 1 182 ? 4.273 -8.381 -9.619 1.00 84.94 182 LEU A CA 1
ATOM 1448 C C . LEU A 1 182 ? 4.141 -8.590 -11.131 1.00 84.94 182 LEU A C 1
ATOM 1450 O O . LEU A 1 182 ? 4.250 -7.634 -11.902 1.00 84.94 182 LEU A O 1
ATOM 1454 N N . ARG A 1 183 ? 3.860 -9.822 -11.567 1.00 86.19 183 ARG A N 1
ATOM 1455 C CA . ARG A 1 183 ? 3.757 -10.188 -12.990 1.00 86.19 183 ARG A CA 1
ATOM 1456 C C . ARG A 1 183 ? 2.805 -9.314 -13.809 1.00 86.19 183 ARG A C 1
ATOM 1458 O O . ARG A 1 183 ? 3.185 -8.973 -14.928 1.00 86.19 183 ARG A O 1
ATOM 1465 N N . PRO A 1 184 ? 1.613 -8.914 -13.322 1.00 87.81 184 PRO A N 1
ATOM 1466 C CA . PRO A 1 184 ? 0.719 -8.057 -14.099 1.00 87.81 184 PRO A CA 1
ATOM 1467 C C . PRO A 1 184 ? 1.367 -6.725 -14.491 1.00 87.81 184 PRO A C 1
ATOM 1469 O O . PRO A 1 184 ? 1.189 -6.272 -15.620 1.00 87.81 184 PRO A O 1
ATOM 1472 N N . TYR A 1 185 ? 2.176 -6.136 -13.605 1.00 88.00 185 TYR A N 1
ATOM 1473 C CA . TYR A 1 185 ? 2.863 -4.871 -13.870 1.00 88.00 185 TYR A CA 1
ATOM 1474 C C . TYR A 1 185 ? 3.961 -5.035 -14.928 1.00 88.00 185 TYR A C 1
ATOM 1476 O O . TYR A 1 185 ? 4.055 -4.232 -15.855 1.00 88.00 185 TYR A O 1
ATOM 1484 N N . PHE A 1 186 ? 4.747 -6.114 -14.853 1.00 89.94 186 PHE A N 1
ATOM 1485 C CA . PHE A 1 186 ? 5.766 -6.416 -15.863 1.00 89.94 186 PHE A CA 1
ATOM 1486 C C . PHE A 1 186 ? 5.160 -6.797 -17.224 1.00 89.94 186 PHE A C 1
ATOM 1488 O O . PHE A 1 186 ? 5.675 -6.372 -18.256 1.00 89.94 186 PHE A O 1
ATOM 1495 N N . ARG A 1 187 ? 4.027 -7.516 -17.254 1.00 89.00 187 ARG A N 1
ATOM 1496 C CA . ARG A 1 187 ? 3.278 -7.779 -18.501 1.00 89.00 187 ARG A CA 1
ATOM 1497 C C . ARG A 1 187 ? 2.778 -6.489 -19.132 1.00 89.00 187 ARG A C 1
ATOM 1499 O O . ARG A 1 187 ? 2.968 -6.290 -20.325 1.00 89.00 187 ARG A O 1
ATOM 1506 N N . GLN A 1 188 ? 2.196 -5.600 -18.328 1.00 89.25 188 GLN A N 1
ATOM 1507 C CA . GLN A 1 188 ? 1.751 -4.295 -18.804 1.00 89.25 188 GLN A CA 1
ATOM 1508 C C . GLN A 1 188 ? 2.923 -3.466 -19.348 1.00 89.25 188 GLN A C 1
ATOM 1510 O O . GLN A 1 188 ? 2.774 -2.763 -20.341 1.00 89.25 188 GLN A O 1
ATOM 1515 N N . PHE A 1 189 ? 4.101 -3.548 -18.727 1.00 90.88 189 PHE A N 1
ATOM 1516 C CA . PHE A 1 189 ? 5.304 -2.894 -19.237 1.00 90.88 189 PHE A CA 1
ATOM 1517 C C . PHE A 1 189 ? 5.714 -3.409 -20.628 1.00 90.88 189 PHE A C 1
ATOM 1519 O O . PHE A 1 189 ? 5.993 -2.590 -21.505 1.00 90.88 189 PHE A O 1
ATOM 1526 N N . ILE A 1 190 ? 5.718 -4.731 -20.838 1.00 90.44 190 ILE A N 1
ATOM 1527 C CA . ILE A 1 190 ? 6.026 -5.341 -22.143 1.00 90.44 190 ILE A CA 1
ATOM 1528 C C . ILE A 1 190 ? 5.001 -4.883 -23.187 1.00 90.44 190 ILE A C 1
ATOM 1530 O O . ILE A 1 190 ? 5.379 -4.355 -24.229 1.00 90.44 190 ILE A O 1
ATOM 1534 N N . ASP A 1 191 ? 3.713 -4.994 -22.860 1.00 89.56 191 ASP A N 1
ATOM 1535 C CA . ASP A 1 191 ? 2.610 -4.592 -23.735 1.00 89.56 191 ASP A CA 1
ATOM 1536 C C . ASP A 1 191 ? 2.683 -3.104 -24.113 1.00 89.56 191 ASP A C 1
ATOM 1538 O O . ASP A 1 191 ? 2.495 -2.725 -25.268 1.00 89.56 191 ASP A O 1
ATOM 1542 N N . ASN A 1 192 ? 3.061 -2.246 -23.162 1.00 87.56 192 ASN A N 1
ATOM 1543 C CA . ASN A 1 192 ? 3.249 -0.827 -23.430 1.00 87.56 192 ASN A CA 1
ATOM 1544 C C . ASN A 1 192 ? 4.381 -0.551 -24.422 1.00 87.56 192 ASN A C 1
ATOM 1546 O O . ASN A 1 192 ? 4.227 0.313 -25.286 1.00 87.56 192 ASN A O 1
ATOM 1550 N N . CYS A 1 193 ? 5.498 -1.269 -24.301 1.00 87.06 193 CYS A N 1
ATOM 1551 C CA . CYS A 1 193 ? 6.640 -1.108 -25.197 1.00 87.06 193 CYS A CA 1
ATOM 1552 C C . CYS A 1 193 ? 6.356 -1.638 -26.609 1.00 87.06 193 CYS A C 1
ATOM 1554 O O . CYS A 1 193 ? 6.817 -1.042 -27.577 1.00 87.06 193 CYS A O 1
ATOM 1556 N N . GLU A 1 194 ? 5.629 -2.750 -26.733 1.00 88.31 194 GLU A N 1
ATOM 1557 C CA . GLU A 1 194 ? 5.468 -3.450 -28.014 1.00 88.31 194 GLU A CA 1
ATOM 1558 C C . GLU A 1 194 ? 4.177 -3.102 -28.751 1.00 88.31 194 GLU A C 1
ATOM 1560 O O . GLU A 1 194 ? 4.199 -2.874 -29.958 1.00 88.31 194 GLU A O 1
ATOM 1565 N N . ASN A 1 195 ? 3.060 -3.041 -28.028 1.00 86.25 195 ASN A N 1
ATOM 1566 C CA . ASN A 1 195 ? 1.730 -2.963 -28.627 1.00 86.25 195 ASN A CA 1
ATOM 1567 C C . ASN A 1 195 ? 1.131 -1.557 -28.513 1.00 86.25 195 ASN A C 1
ATOM 1569 O O . ASN A 1 195 ? 0.466 -1.097 -29.439 1.00 86.25 195 ASN A O 1
ATOM 1573 N N . ASN A 1 196 ? 1.406 -0.839 -27.417 1.00 81.38 196 ASN A N 1
ATOM 1574 C CA . ASN A 1 196 ? 0.818 0.489 -27.180 1.00 81.38 196 ASN A CA 1
ATOM 1575 C C . ASN A 1 196 ? 1.705 1.654 -27.659 1.00 81.38 196 ASN A C 1
ATOM 1577 O O . ASN A 1 196 ? 1.321 2.815 -27.516 1.00 81.38 196 ASN A O 1
ATOM 1581 N N . GLY A 1 19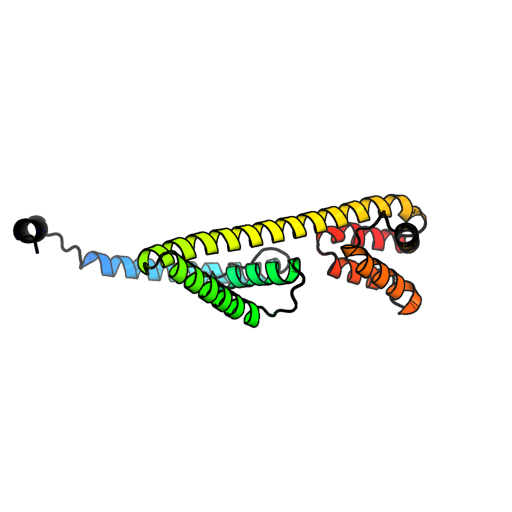7 ? 2.886 1.372 -28.223 1.00 83.25 197 GLY A N 1
ATOM 1582 C CA . GLY A 1 197 ? 3.775 2.378 -28.817 1.00 83.25 197 GLY A CA 1
ATOM 1583 C C . GLY A 1 197 ? 4.435 3.331 -27.813 1.00 83.25 197 GLY A C 1
ATOM 1584 O O . GLY A 1 197 ? 4.829 4.440 -28.179 1.00 83.25 197 GLY A O 1
ATOM 1585 N N . TYR A 1 198 ? 4.545 2.941 -26.540 1.00 87.00 198 TYR A N 1
ATOM 1586 C CA . TYR A 1 198 ? 5.199 3.766 -25.529 1.00 87.00 198 TYR A CA 1
ATOM 1587 C C . TYR A 1 198 ? 6.710 3.724 -25.747 1.00 87.00 198 TYR A C 1
ATOM 1589 O O . TYR A 1 198 ? 7.294 2.669 -25.985 1.00 87.00 198 TYR A O 1
ATOM 1597 N N . SER A 1 199 ? 7.378 4.866 -25.571 1.00 89.00 199 SER A N 1
ATOM 1598 C CA . SER A 1 199 ? 8.841 4.851 -25.465 1.00 89.00 199 SER A CA 1
ATOM 1599 C C . SER A 1 199 ? 9.271 4.068 -24.221 1.00 89.00 199 SER A C 1
ATOM 1601 O O . SER A 1 199 ? 8.613 4.150 -23.177 1.00 89.00 199 SER A O 1
ATOM 1603 N N . PHE A 1 200 ? 10.416 3.379 -24.287 1.00 90.44 200 PHE A N 1
ATOM 1604 C CA . PHE A 1 200 ? 10.966 2.626 -23.152 1.00 90.44 200 PHE A CA 1
ATOM 1605 C C . PHE A 1 200 ? 10.996 3.468 -21.865 1.00 90.44 200 PHE A C 1
ATOM 1607 O O . PHE A 1 200 ? 10.540 3.031 -20.808 1.00 90.44 200 PHE A O 1
ATOM 1614 N N . LYS A 1 201 ? 11.432 4.732 -21.969 1.00 90.38 201 LYS A N 1
ATOM 1615 C CA . LYS A 1 201 ? 11.459 5.685 -20.851 1.00 90.38 201 LYS A CA 1
ATOM 1616 C C . LYS A 1 201 ? 10.082 5.933 -20.229 1.00 90.38 201 LYS A C 1
ATOM 1618 O O . LYS A 1 201 ? 9.989 6.052 -19.010 1.00 90.38 201 LYS A O 1
ATOM 1623 N N . GLN A 1 202 ? 9.021 6.038 -21.025 1.00 88.56 202 GLN A N 1
ATOM 1624 C CA . GLN A 1 202 ? 7.662 6.220 -20.502 1.00 88.56 202 GLN A CA 1
ATOM 1625 C C . GLN A 1 202 ? 7.150 4.938 -19.845 1.00 88.56 202 GLN A C 1
ATOM 1627 O O . GLN A 1 202 ? 6.610 4.994 -18.740 1.00 88.56 202 GLN A O 1
ATOM 1632 N N . ALA A 1 203 ? 7.358 3.789 -20.491 1.00 88.12 203 ALA A N 1
ATOM 1633 C CA . ALA A 1 203 ? 6.914 2.499 -19.981 1.00 88.12 203 ALA A CA 1
ATOM 1634 C C . ALA A 1 203 ? 7.588 2.157 -18.641 1.00 88.12 203 ALA A C 1
ATOM 1636 O O . ALA A 1 203 ? 6.907 1.799 -17.680 1.00 88.12 203 ALA A O 1
ATOM 1637 N N . ILE A 1 204 ? 8.905 2.357 -18.523 1.00 89.62 204 ILE A N 1
ATOM 1638 C CA . ILE A 1 204 ? 9.642 2.073 -17.284 1.00 89.62 204 ILE A CA 1
ATOM 1639 C C . ILE A 1 204 ? 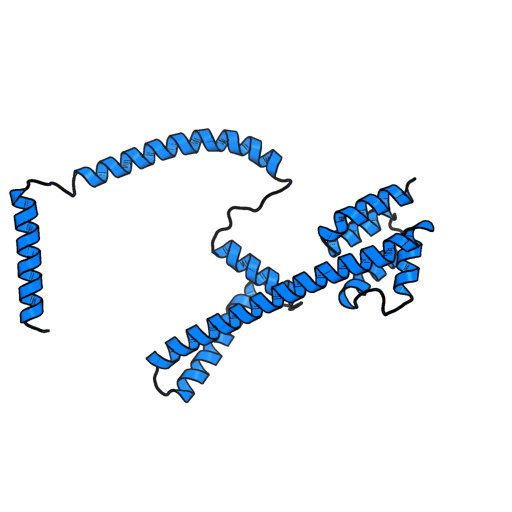9.303 3.075 -16.169 1.00 89.62 204 ILE A C 1
ATOM 1641 O O . ILE A 1 204 ? 9.261 2.708 -14.997 1.00 89.62 204 ILE A O 1
ATOM 1645 N N . GLN A 1 205 ? 8.989 4.333 -16.504 1.00 89.56 205 GLN A N 1
ATOM 1646 C CA . GLN A 1 205 ? 8.491 5.308 -15.526 1.00 89.56 205 GLN A CA 1
ATOM 1647 C C . GLN A 1 205 ? 7.100 4.945 -15.003 1.00 89.56 205 GLN A C 1
ATOM 1649 O O . GLN A 1 205 ? 6.820 5.164 -13.823 1.00 89.56 205 GLN A O 1
ATOM 1654 N N . LEU A 1 206 ? 6.232 4.397 -15.858 1.00 86.88 206 LEU A N 1
ATOM 1655 C CA . LEU A 1 206 ? 4.925 3.901 -15.442 1.00 86.88 206 LEU A CA 1
ATOM 1656 C C . LEU A 1 206 ? 5.070 2.683 -14.525 1.00 86.88 206 LEU A C 1
ATOM 1658 O O . LEU A 1 206 ? 4.483 2.679 -13.445 1.00 86.88 206 LEU A O 1
ATOM 1662 N N . LEU A 1 207 ? 5.919 1.721 -14.901 1.00 88.31 207 LEU A N 1
ATOM 1663 C CA . LEU A 1 207 ? 6.244 0.564 -14.066 1.00 88.31 207 LEU A CA 1
ATOM 1664 C C . LEU A 1 207 ? 6.776 1.003 -12.695 1.00 88.31 207 LEU A C 1
ATOM 1666 O O . LEU A 1 207 ? 6.308 0.545 -11.657 1.00 88.31 207 LEU A O 1
ATOM 1670 N N . ASN A 1 208 ? 7.688 1.973 -12.674 1.00 88.00 208 ASN A N 1
ATOM 1671 C CA . ASN A 1 208 ? 8.247 2.516 -11.442 1.00 88.00 208 ASN A CA 1
ATOM 1672 C C . ASN A 1 208 ? 7.193 3.179 -10.536 1.00 88.00 208 ASN A C 1
ATOM 1674 O O . ASN A 1 208 ? 7.222 3.015 -9.319 1.00 88.00 208 ASN A O 1
ATOM 1678 N N . ARG A 1 209 ? 6.204 3.879 -11.109 1.00 84.06 209 ARG A N 1
ATOM 1679 C CA . ARG A 1 209 ? 5.076 4.426 -10.332 1.00 84.06 209 ARG A CA 1
ATOM 1680 C C . ARG A 1 209 ? 4.213 3.332 -9.699 1.00 84.06 209 ARG A C 1
ATOM 1682 O O . ARG A 1 209 ? 3.664 3.562 -8.626 1.00 84.06 209 ARG A O 1
ATOM 1689 N N . GLN A 1 210 ? 4.088 2.176 -10.348 1.00 81.62 210 GLN A N 1
ATOM 1690 C CA . GLN A 1 210 ? 3.293 1.045 -9.859 1.00 81.62 210 GLN A CA 1
ATOM 1691 C C . GLN A 1 210 ? 4.034 0.209 -8.804 1.00 81.62 210 GLN A C 1
ATOM 1693 O O . GLN A 1 210 ? 3.420 -0.249 -7.839 1.00 81.62 210 GLN A O 1
ATOM 1698 N N . LEU A 1 211 ? 5.347 0.023 -8.968 1.00 81.81 211 LEU A N 1
ATOM 1699 C CA . LEU A 1 211 ? 6.195 -0.730 -8.036 1.00 81.81 211 LEU A CA 1
ATOM 1700 C C . LEU A 1 211 ? 6.615 0.105 -6.816 1.00 81.81 211 LEU A C 1
ATOM 1702 O O . LEU A 1 211 ? 6.804 -0.435 -5.728 1.00 81.81 211 LEU A O 1
ATOM 1706 N N . GLY A 1 212 ? 6.683 1.428 -6.964 1.00 80.62 212 GLY A N 1
ATOM 1707 C CA . GLY A 1 212 ? 6.970 2.357 -5.879 1.00 80.62 212 GLY A CA 1
ATOM 1708 C C . GLY A 1 212 ? 8.464 2.661 -5.699 1.00 80.62 212 GLY A C 1
ATOM 1709 O O . GLY A 1 212 ? 9.309 2.228 -6.481 1.00 80.62 212 GLY A O 1
ATOM 1710 N N . PRO A 1 213 ? 8.824 3.412 -4.642 1.00 81.62 213 PRO A N 1
ATOM 1711 C CA . PRO A 1 213 ? 10.119 4.093 -4.525 1.00 81.62 213 PRO A CA 1
ATOM 1712 C C . PRO A 1 213 ? 11.327 3.157 -4.429 1.00 81.62 213 PRO A C 1
ATOM 1714 O O . PRO A 1 213 ? 12.458 3.582 -4.651 1.00 81.62 213 PRO A O 1
ATOM 1717 N N . LYS A 1 214 ? 11.120 1.881 -4.091 1.00 83.00 214 LYS A N 1
ATOM 1718 C CA . LYS A 1 214 ? 12.209 0.901 -4.041 1.00 83.00 214 LYS A CA 1
ATOM 1719 C C . LYS A 1 214 ? 12.793 0.628 -5.429 1.00 83.00 214 LYS A C 1
ATOM 1721 O O . LYS A 1 214 ? 14.002 0.470 -5.544 1.00 83.00 214 LYS A O 1
ATOM 1726 N N . PHE A 1 215 ? 11.955 0.679 -6.462 1.00 87.75 215 PHE A N 1
ATOM 1727 C CA . PHE A 1 215 ? 12.333 0.439 -7.852 1.00 87.75 215 PHE A CA 1
ATOM 1728 C C . PHE A 1 215 ? 12.935 1.681 -8.547 1.00 87.75 215 PHE A C 1
ATOM 1730 O O . PHE A 1 215 ? 13.484 1.578 -9.644 1.00 87.75 215 PHE A O 1
ATOM 1737 N N . ASP A 1 216 ? 12.915 2.860 -7.902 1.00 87.50 216 ASP A N 1
ATOM 1738 C CA . ASP A 1 216 ? 13.383 4.132 -8.484 1.00 87.50 216 ASP A CA 1
ATOM 1739 C C . ASP A 1 216 ? 14.841 4.073 -8.963 1.00 87.50 216 ASP A C 1
ATOM 1741 O O . ASP A 1 216 ? 15.202 4.682 -9.975 1.00 87.50 216 ASP A O 1
ATOM 1745 N N . SER A 1 217 ? 15.702 3.398 -8.194 1.00 87.81 217 SER A N 1
ATOM 1746 C CA . SER A 1 217 ? 17.131 3.263 -8.498 1.00 87.81 217 SER A CA 1
ATOM 1747 C C . SER A 1 217 ? 17.333 2.449 -9.772 1.00 87.81 217 SER A C 1
ATOM 1749 O O . SER A 1 217 ? 18.021 2.906 -10.690 1.00 87.81 217 SER A O 1
ATOM 1751 N N . PHE A 1 218 ? 16.682 1.288 -9.847 1.00 89.25 218 PHE A N 1
ATOM 1752 C CA . PHE A 1 218 ? 16.708 0.425 -11.016 1.00 89.25 218 PHE A CA 1
ATOM 1753 C C . PHE A 1 218 ? 16.159 1.146 -12.247 1.00 89.25 218 PHE A C 1
ATOM 1755 O O . PHE A 1 218 ? 16.854 1.246 -13.254 1.00 89.25 218 PHE A O 1
ATOM 1762 N N . ALA A 1 219 ? 14.969 1.748 -12.152 1.00 89.25 219 ALA A N 1
ATOM 1763 C CA . ALA A 1 219 ? 14.328 2.423 -13.278 1.00 89.25 219 ALA A CA 1
ATOM 1764 C C . ALA A 1 219 ? 15.199 3.546 -13.866 1.00 89.25 219 ALA A C 1
ATOM 1766 O O . ALA A 1 219 ? 15.305 3.685 -15.084 1.00 89.25 219 ALA A O 1
ATOM 1767 N N . LYS A 1 220 ? 15.870 4.337 -13.018 1.00 90.50 220 LYS A N 1
ATOM 1768 C CA . LYS A 1 220 ? 16.799 5.383 -13.479 1.00 90.50 220 LYS A CA 1
ATOM 1769 C C . LYS A 1 220 ? 18.010 4.798 -14.202 1.00 90.50 220 LYS A C 1
ATOM 1771 O O . LYS A 1 220 ? 18.379 5.318 -15.251 1.00 90.50 220 LYS A O 1
ATOM 1776 N N . LYS A 1 221 ? 18.616 3.739 -13.657 1.00 89.75 221 LYS A N 1
ATOM 1777 C CA . LYS A 1 221 ? 19.765 3.063 -14.280 1.00 89.75 221 LYS A CA 1
ATOM 1778 C C . LYS A 1 221 ? 19.375 2.408 -15.604 1.00 89.75 221 LYS A C 1
ATOM 1780 O O . LYS A 1 221 ? 20.093 2.577 -16.580 1.00 89.75 221 LYS A O 1
ATOM 1785 N N . ALA A 1 222 ? 18.216 1.758 -15.654 1.00 88.81 222 ALA A N 1
ATOM 1786 C CA . ALA A 1 222 ? 17.664 1.143 -16.854 1.00 88.81 222 ALA A CA 1
ATOM 1787 C C . ALA A 1 222 ? 17.450 2.162 -17.983 1.00 88.81 222 ALA A C 1
ATOM 1789 O O . ALA A 1 222 ? 17.823 1.903 -19.121 1.00 88.81 222 ALA A O 1
ATOM 1790 N N . ILE A 1 223 ? 16.912 3.351 -17.672 1.00 89.81 223 ILE A N 1
ATOM 1791 C CA . ILE A 1 223 ? 16.776 4.434 -18.662 1.00 89.81 223 ILE A CA 1
ATOM 1792 C C . ILE A 1 223 ? 18.144 4.881 -19.179 1.00 89.81 223 ILE A C 1
ATOM 1794 O O . ILE A 1 223 ? 18.290 5.128 -20.365 1.00 89.81 223 ILE A O 1
ATOM 1798 N N . ILE A 1 224 ? 19.142 5.033 -18.310 1.00 88.19 224 ILE A N 1
ATOM 1799 C CA . ILE A 1 224 ? 20.476 5.469 -18.747 1.00 88.19 224 ILE A CA 1
ATOM 1800 C C . ILE A 1 224 ? 21.140 4.397 -19.616 1.00 88.19 224 ILE A C 1
ATOM 1802 O O . ILE A 1 224 ? 21.841 4.742 -20.559 1.00 88.19 224 ILE A O 1
ATOM 1806 N N . PHE A 1 225 ? 20.924 3.121 -19.299 1.00 88.56 225 PHE A N 1
ATOM 1807 C CA . PHE A 1 225 ? 21.500 2.001 -20.032 1.00 88.56 225 PHE A CA 1
ATOM 1808 C C . PHE A 1 225 ? 20.920 1.863 -21.444 1.00 88.56 225 PHE A C 1
ATOM 1810 O O . PHE A 1 225 ? 21.684 1.716 -22.377 1.00 88.56 225 PHE A O 1
ATOM 1817 N N . GLU A 1 226 ? 19.602 1.979 -21.625 1.00 81.69 226 GLU A N 1
ATOM 1818 C CA . GLU A 1 226 ? 18.979 1.814 -22.955 1.00 81.69 226 GLU A CA 1
ATOM 1819 C C . GLU A 1 226 ? 19.147 3.007 -23.906 1.00 81.69 226 GLU A C 1
ATOM 1821 O O . GLU A 1 226 ? 18.805 2.929 -25.083 1.00 81.69 226 GLU A O 1
ATOM 1826 N N . TYR A 1 227 ? 19.617 4.147 -23.401 1.00 79.56 227 TYR A N 1
ATOM 1827 C CA . TYR A 1 227 ? 19.833 5.353 -24.205 1.00 79.56 227 TYR A CA 1
ATOM 1828 C C . TYR A 1 227 ? 21.321 5.644 -24.470 1.00 79.56 227 TYR A C 1
ATOM 1830 O O . TYR A 1 227 ? 21.617 6.670 -25.086 1.00 79.56 227 TYR A O 1
ATOM 1838 N N . ASN A 1 228 ? 22.232 4.774 -24.016 1.00 68.06 228 ASN A N 1
ATOM 1839 C CA . ASN A 1 228 ? 23.677 4.838 -24.266 1.00 68.06 228 ASN A CA 1
ATOM 1840 C C . ASN A 1 228 ? 24.137 3.611 -25.051 1.00 68.06 228 ASN A C 1
ATOM 1842 O O . ASN A 1 228 ? 25.007 3.795 -25.928 1.00 68.06 228 ASN A O 1
#

Sequence (228 aa):
MNTPLVTSLMLGLAGFILFNAIFGVKFFQGLGGYLLEQVDMLAEHLGRYNTKRYVDRVKRERIVKRKENIYAKYNRMVEGLILDFNMPFTLESFTPMLCICFAIVMLLVILFMKSVTLSVLITISIFIGLLTFFVMQSRAIQAERLENIMDAEDVICPLAREGVLVAIKKVMENDEYISPGLRPYFRQFIDNCENNGYSFKQAIQLLNRQLGPKFDSFAKKAIIFEYN

pLDDT: mean 74.47, std 13.51, range [44.19, 90.88]

Radius of gyration: 30.86 Å; Cα contacts (8 Å, |Δi|>4): 112; chains: 1; bounding box: 49×56×88 Å

Organism: NCBI:txid412755

Solvent-accessible surface area (backbone atoms only — not comparable to full-atom values): 12895 Å² total; per-residue (Å²): 131,64,67,72,59,55,54,51,50,51,52,50,52,50,50,52,53,51,51,40,62,74,68,67,59,65,73,76,69,60,55,60,59,58,54,52,56,55,49,54,60,47,48,59,55,51,55,65,52,45,58,65,50,46,64,51,44,72,70,38,74,82,69,80,85,74,91,64,52,73,66,53,51,50,50,52,52,49,48,47,44,32,61,64,68,67,47,99,60,52,73,80,56,46,55,59,53,51,51,52,52,51,51,52,52,38,52,53,41,30,70,74,63,75,35,69,71,64,22,52,57,51,40,52,54,53,50,53,51,50,55,51,50,53,55,51,50,36,51,50,52,55,49,52,54,52,49,47,51,49,52,36,47,64,61,32,59,79,45,30,83,82,33,60,71,55,16,50,49,64,46,64,74,42,78,82,64,43,53,79,89,54,44,65,53,56,50,50,34,51,42,27,46,73,74,69,71,37,53,65,64,57,27,44,52,52,43,28,68,74,72,31,80,83,41,47,63,57,43,54,51,52,49,56,58,79,75,107

Foldseek 3Di:
DPPVVVVVVVVVVVVVVVVCVVVVDPPPPVPVVVVVVVVVVVVVVCVVVVVVVVVVVVVCPVDDDDPADPVRVVLVLQVLLCVLVVPPDDSVRVVVVLVVVLVVQLVVLCVVPVDNVVSVVVSVVVSVVVSVVSSVVSVVSVVVLLVLVVQLLVQQVVVCPVHSLVSLVVQLVDPPRHDPVLNVLSVQLNCCVPPVVDDNLVSLVSSDVVSDDSCVVVSVVRVVVVVD